Protein AF-A0A1I8HKH4-F1 (afdb_monomer_lite)

Organism: NCBI:txid282301

Foldseek 3Di:
DDDDDPPPPQQQAQFFDSPFHKFWWADDPVRDTDGWDADPVVRDTDPRTDIDRPDDPPLCTDDDVVCCVDPSHDHAAADPVPDPDSNSHGDLPHPDPCSVVVVSHGPVRVVCPDVVQVDPPPHPPPCPVVPPVPDPDPPDADPAAEEEAEAEQAQVCQPPCNLVVSLVVVLCCLPPPDDANYWYWYWYDFPAIDTLGDTDGRHDPVSSVSSSVSSVPGHHYHHHDVVRHVVVSVD

Radius of gyration: 23.19 Å; chains: 1; bounding box: 75×44×56 Å

pLDDT: mean 76.34, std 17.67, range [24.16, 97.88]

Secondary structure (DSSP, 8-state):
-------------S-S-TT---EEEEEPTTS-EEEPPEETTTTEEPTTPEEE----TT------TT-TT-TT--S--B-TTT-SSGGGB--TTS-SHHHHHTTT--HHHHHHHSHHHHSTTS-S----SS--S---------SS-EEEEEEE-SGGGGSTTHHHHHHHHHHHIIIIISPTT-EEEEEEESSSEEEEEEEEE--SHHHHHHHHHHHHT----S---HHHHHHHHT-

Structure (mmCIF, N/CA/C/O backbone):
data_AF-A0A1I8HKH4-F1
#
_entry.id   AF-A0A1I8HKH4-F1
#
loop_
_atom_site.group_PDB
_atom_site.id
_atom_site.type_symbol
_atom_site.label_atom_id
_atom_site.label_alt_id
_atom_site.label_comp_id
_atom_site.label_asym_id
_atom_site.label_entity_id
_atom_site.label_seq_id
_atom_site.pdbx_PDB_ins_code
_atom_site.Cartn_x
_atom_site.Cartn_y
_atom_site.Cartn_z
_atom_site.occupancy
_atom_site.B_iso_or_equiv
_atom_site.auth_seq_id
_atom_site.auth_comp_id
_atom_site.auth_asym_id
_atom_site.auth_atom_id
_atom_site.pdbx_PDB_model_num
ATOM 1 N N . THR A 1 1 ? 51.028 13.812 -10.140 1.00 30.34 1 THR A N 1
ATOM 2 C CA . THR A 1 1 ? 50.298 13.130 -9.051 1.00 30.34 1 THR A CA 1
ATOM 3 C C . THR A 1 1 ? 48.840 13.511 -9.183 1.00 30.34 1 THR A C 1
ATOM 5 O O . THR A 1 1 ? 48.478 14.623 -8.829 1.00 30.34 1 THR A O 1
ATOM 8 N N . VAL A 1 2 ? 48.032 12.680 -9.843 1.00 27.77 2 VAL A N 1
ATOM 9 C CA . VAL A 1 2 ? 46.606 12.970 -10.057 1.00 27.77 2 VAL A CA 1
ATOM 10 C C . VAL A 1 2 ? 45.863 12.460 -8.830 1.00 27.77 2 VAL A C 1
ATOM 12 O O . VAL A 1 2 ? 45.866 11.261 -8.563 1.00 27.77 2 VAL A O 1
ATOM 15 N N . ALA A 1 3 ? 45.310 13.385 -8.049 1.00 24.16 3 ALA A N 1
ATOM 16 C CA . ALA A 1 3 ? 44.498 13.071 -6.886 1.00 24.16 3 ALA A CA 1
ATOM 17 C C . ALA A 1 3 ? 43.243 12.313 -7.338 1.00 24.16 3 ALA A C 1
ATOM 19 O O . ALA A 1 3 ? 42.398 12.845 -8.056 1.00 24.16 3 ALA A O 1
ATOM 20 N N . THR A 1 4 ? 43.136 11.053 -6.933 1.00 28.14 4 THR A N 1
ATOM 21 C CA . THR A 1 4 ? 41.933 10.243 -7.079 1.00 28.14 4 THR A CA 1
ATOM 22 C C . THR A 1 4 ? 40.883 10.765 -6.103 1.00 28.14 4 THR A C 1
ATOM 24 O O . THR A 1 4 ? 40.924 10.487 -4.906 1.00 28.14 4 THR A O 1
ATOM 27 N N . SER A 1 5 ? 39.931 11.558 -6.602 1.00 28.78 5 SER A N 1
ATOM 28 C CA . SER A 1 5 ? 38.741 11.913 -5.831 1.00 28.78 5 SER A CA 1
ATOM 29 C C . SER A 1 5 ? 37.954 10.635 -5.547 1.00 28.78 5 SER A C 1
ATOM 31 O O . SER A 1 5 ? 37.488 9.976 -6.479 1.00 28.78 5 SER A O 1
ATOM 33 N N . ALA A 1 6 ? 37.815 10.273 -4.273 1.00 28.73 6 ALA A N 1
ATOM 34 C CA . ALA A 1 6 ? 36.946 9.190 -3.843 1.00 28.73 6 ALA A CA 1
ATOM 35 C C . ALA A 1 6 ? 35.518 9.485 -4.327 1.00 28.73 6 ALA A C 1
ATOM 37 O O . ALA A 1 6 ? 34.859 10.389 -3.816 1.00 28.73 6 ALA A O 1
ATOM 38 N N . SER A 1 7 ? 35.053 8.762 -5.350 1.00 32.66 7 SER A N 1
ATOM 39 C CA . SER A 1 7 ? 33.689 8.909 -5.845 1.00 32.66 7 SER A CA 1
ATOM 40 C C . SER A 1 7 ? 32.733 8.462 -4.742 1.00 32.66 7 SER A C 1
ATOM 42 O O . SER A 1 7 ? 32.621 7.268 -4.448 1.00 32.66 7 SER A O 1
ATOM 44 N N . THR A 1 8 ? 32.041 9.406 -4.120 1.00 40.44 8 THR A N 1
ATOM 45 C CA . THR A 1 8 ? 30.865 9.136 -3.298 1.00 40.44 8 THR A CA 1
ATOM 46 C C . THR A 1 8 ? 29.892 8.321 -4.150 1.00 40.44 8 THR A C 1
ATOM 48 O O . THR A 1 8 ? 29.364 8.818 -5.142 1.00 40.44 8 THR A O 1
ATOM 51 N N . ARG A 1 9 ? 29.687 7.036 -3.822 1.00 46.56 9 ARG A N 1
ATOM 52 C CA . ARG A 1 9 ? 28.665 6.202 -4.474 1.00 46.56 9 ARG A CA 1
ATOM 53 C C . ARG A 1 9 ? 27.298 6.811 -4.171 1.00 46.56 9 ARG A C 1
ATOM 55 O O . ARG A 1 9 ? 26.735 6.588 -3.106 1.00 46.56 9 ARG A O 1
ATOM 62 N N . GLN A 1 10 ? 26.800 7.619 -5.095 1.00 53.62 10 GLN A N 1
ATOM 63 C CA . GLN A 1 10 ? 25.470 8.203 -5.040 1.00 53.62 10 GLN A CA 1
ATOM 64 C C . GLN A 1 10 ? 24.457 7.093 -5.338 1.00 53.62 10 GLN A C 1
ATOM 66 O O . GLN A 1 10 ? 24.575 6.403 -6.354 1.00 53.62 10 GLN A O 1
ATOM 71 N N . TYR A 1 11 ? 23.497 6.880 -4.437 1.00 57.50 11 TYR A N 1
ATOM 72 C CA . TYR A 1 11 ? 22.383 5.976 -4.701 1.00 57.50 11 TYR A CA 1
ATOM 73 C C . TYR A 1 11 ? 21.614 6.507 -5.910 1.00 57.50 11 TYR A C 1
ATOM 75 O O . TYR A 1 11 ? 21.123 7.635 -5.891 1.00 57.50 11 TYR A O 1
ATOM 83 N N . ARG A 1 12 ? 21.559 5.712 -6.979 1.00 59.12 12 ARG A N 1
ATOM 84 C CA . ARG A 1 12 ? 20.779 6.038 -8.171 1.00 59.12 12 ARG A CA 1
ATOM 85 C C . ARG A 1 12 ? 19.399 5.434 -7.990 1.00 59.12 12 ARG A C 1
ATOM 87 O O . ARG A 1 12 ? 19.265 4.213 -8.029 1.00 59.12 12 ARG A O 1
ATOM 94 N N . ALA A 1 13 ? 18.394 6.276 -7.781 1.00 63.50 13 ALA A N 1
ATOM 95 C CA . ALA A 1 13 ? 17.021 5.808 -7.704 1.00 63.50 13 ALA A CA 1
ATOM 96 C C . ALA A 1 13 ? 16.604 5.090 -8.993 1.00 63.50 13 ALA A C 1
ATOM 98 O O . ALA A 1 13 ? 17.049 5.432 -10.095 1.00 63.50 13 ALA A O 1
ATOM 99 N N . ALA A 1 14 ? 15.703 4.118 -8.842 1.00 67.56 14 ALA A N 1
ATOM 100 C CA . ALA A 1 14 ? 14.984 3.508 -9.950 1.00 67.56 14 ALA A CA 1
ATOM 101 C C . ALA A 1 14 ? 14.053 4.557 -10.582 1.00 67.56 14 ALA A C 1
ATOM 103 O O . ALA A 1 14 ? 12.900 4.717 -10.194 1.00 67.56 14 ALA A O 1
ATOM 104 N N . SER A 1 15 ? 14.619 5.311 -11.514 1.00 71.19 15 SER A N 1
ATOM 105 C CA . SER A 1 15 ? 14.027 6.441 -12.224 1.00 71.19 15 SER A CA 1
ATOM 106 C C . SER A 1 15 ? 14.412 6.350 -13.694 1.00 71.19 15 SER A C 1
ATOM 108 O O . SER A 1 15 ? 15.356 5.632 -14.038 1.00 71.19 15 SER A O 1
ATOM 110 N N . CYS A 1 16 ? 13.709 7.066 -14.568 1.00 74.88 16 CYS A N 1
ATOM 111 C CA . CYS A 1 16 ? 14.054 7.046 -15.986 1.00 74.88 16 CYS A CA 1
ATOM 112 C C . CYS A 1 16 ? 15.386 7.770 -16.226 1.00 74.88 16 CYS A C 1
ATOM 114 O O . CYS A 1 16 ? 16.353 7.175 -16.692 1.00 74.88 16 CYS A O 1
ATOM 116 N N . SER A 1 17 ? 15.495 9.035 -15.814 1.00 68.44 17 SER A N 1
ATOM 117 C CA . SER A 1 17 ? 16.726 9.792 -16.027 1.00 68.44 17 SER A CA 1
ATOM 118 C C . SER A 1 17 ? 17.806 9.439 -14.995 1.00 68.44 17 SER A C 1
ATOM 120 O O . SER A 1 17 ? 17.601 9.659 -13.801 1.00 68.44 17 SER A O 1
ATOM 122 N N . PRO A 1 18 ? 19.015 9.020 -15.416 1.00 63.53 18 PRO A N 1
ATOM 123 C CA . PRO A 1 18 ? 20.147 8.845 -14.504 1.00 63.53 18 PRO A CA 1
ATOM 124 C C . PRO A 1 18 ? 20.654 10.173 -13.915 1.00 63.53 18 PRO A C 1
ATOM 126 O O . PRO A 1 18 ? 21.490 10.148 -13.014 1.00 63.53 18 PRO A O 1
ATOM 129 N N . ALA A 1 19 ? 20.185 11.316 -14.433 1.00 62.25 19 ALA A N 1
ATOM 130 C CA . ALA A 1 19 ? 20.499 12.648 -13.922 1.00 62.25 19 ALA A CA 1
ATOM 131 C C . ALA A 1 19 ? 19.599 13.070 -12.752 1.00 62.25 19 ALA A C 1
ATOM 133 O O . ALA A 1 19 ? 19.851 14.109 -12.141 1.00 62.25 19 ALA A O 1
ATOM 134 N N . LEU A 1 20 ? 18.558 12.292 -12.437 1.00 65.31 20 LEU A N 1
ATOM 135 C CA . LEU A 1 20 ? 17.760 12.553 -11.255 1.00 65.31 20 LEU A CA 1
ATOM 136 C C . LEU A 1 20 ? 18.602 12.319 -10.004 1.00 65.31 20 LEU A C 1
ATOM 138 O O . LEU A 1 20 ? 19.139 11.232 -9.779 1.00 65.31 20 LEU A O 1
ATOM 142 N N . GLN A 1 21 ? 18.676 13.350 -9.174 1.00 62.81 21 GLN A N 1
ATOM 143 C CA . GLN A 1 21 ? 19.282 13.252 -7.862 1.00 62.81 21 GLN A CA 1
ATOM 144 C C . GLN A 1 21 ? 18.194 12.917 -6.849 1.00 62.81 21 GLN A C 1
ATOM 146 O O . GLN A 1 21 ? 17.165 13.577 -6.781 1.00 62.81 21 GLN A O 1
ATOM 151 N N . THR A 1 22 ? 18.432 11.877 -6.064 1.00 64.19 22 THR A N 1
ATOM 152 C CA . THR A 1 22 ? 17.586 11.515 -4.927 1.00 64.19 22 THR A CA 1
ATOM 153 C C . THR A 1 22 ? 18.432 11.504 -3.677 1.00 64.19 22 THR A C 1
ATOM 155 O O . THR A 1 22 ? 19.574 11.030 -3.712 1.00 64.19 22 THR A O 1
ATOM 158 N N . GLU A 1 23 ? 17.867 11.967 -2.571 1.00 65.38 23 GLU A N 1
ATOM 159 C CA . GLU A 1 23 ? 18.533 11.900 -1.284 1.00 65.38 23 GLU A CA 1
ATOM 160 C C . GLU A 1 23 ? 17.857 10.861 -0.396 1.00 65.38 23 GLU A C 1
ATOM 162 O O . GLU A 1 23 ? 16.651 10.851 -0.172 1.00 65.38 23 GLU A O 1
ATOM 167 N N . LEU A 1 24 ? 18.670 9.949 0.122 1.00 67.44 24 LEU A N 1
ATOM 168 C CA . LEU A 1 24 ? 18.242 9.007 1.141 1.00 67.44 24 LEU A CA 1
ATOM 169 C C . LEU A 1 24 ? 18.397 9.676 2.500 1.00 67.44 24 LEU A C 1
ATOM 171 O O . LEU A 1 24 ? 19.522 9.985 2.924 1.00 67.44 24 LEU A O 1
ATOM 175 N N . ARG A 1 25 ? 17.271 9.891 3.177 1.00 71.19 25 ARG A N 1
ATOM 176 C CA . ARG A 1 25 ? 17.229 10.578 4.461 1.00 71.19 25 ARG A CA 1
ATOM 177 C C . ARG A 1 25 ? 16.503 9.750 5.511 1.00 71.19 25 ARG A C 1
ATOM 179 O O . ARG A 1 25 ? 15.553 9.037 5.220 1.00 71.19 25 ARG A O 1
ATOM 186 N N . VAL A 1 26 ? 16.959 9.855 6.752 1.00 67.19 26 VAL A N 1
ATOM 187 C CA . VAL A 1 26 ? 16.215 9.371 7.916 1.00 67.19 26 VAL A CA 1
ATOM 188 C C . VAL A 1 26 ? 15.454 10.566 8.492 1.00 67.19 26 VAL A C 1
ATOM 190 O O . VAL A 1 26 ? 16.115 11.546 8.870 1.00 67.19 26 VAL A O 1
ATOM 193 N N . PRO A 1 27 ? 14.111 10.518 8.557 1.00 61.47 27 PRO A N 1
ATOM 194 C CA . PRO A 1 27 ? 13.318 11.570 9.176 1.00 61.47 27 PRO A CA 1
ATOM 195 C C . PRO A 1 27 ? 13.667 11.654 10.663 1.00 61.47 27 PRO A C 1
ATOM 197 O O . PRO A 1 27 ? 13.627 10.643 11.367 1.00 61.47 27 PRO A O 1
ATOM 200 N N . ALA A 1 28 ? 14.007 12.839 11.166 1.00 61.72 28 ALA A N 1
ATOM 201 C CA . ALA A 1 28 ? 13.985 13.104 12.598 1.00 61.72 28 ALA A CA 1
ATOM 202 C C . ALA A 1 28 ? 12.693 13.864 12.918 1.00 61.72 28 ALA A C 1
ATOM 204 O O . ALA A 1 28 ? 12.320 14.804 12.217 1.00 61.72 28 ALA A O 1
ATOM 205 N N . GLY A 1 29 ? 11.995 13.459 13.983 1.00 52.97 29 GLY A N 1
ATOM 206 C CA . GLY A 1 29 ? 10.675 13.990 14.362 1.00 52.97 29 GLY A CA 1
ATOM 207 C C . GLY A 1 29 ? 10.623 15.487 14.712 1.00 52.97 29 GLY A C 1
ATOM 208 O O . GLY A 1 29 ? 9.590 15.968 15.155 1.00 52.97 29 GLY A O 1
ATOM 209 N N . ASN A 1 30 ? 11.721 16.223 14.530 1.00 59.16 30 ASN A N 1
ATOM 210 C CA . ASN A 1 30 ? 11.854 17.666 14.732 1.00 59.16 30 ASN A CA 1
ATOM 211 C C . ASN A 1 30 ? 12.027 18.450 13.413 1.00 59.16 30 ASN A C 1
ATOM 213 O O . ASN A 1 30 ? 12.434 19.609 13.448 1.00 59.16 30 ASN A O 1
ATOM 217 N N . GLY A 1 31 ? 11.783 17.822 12.256 1.00 56.94 31 GLY A N 1
ATOM 218 C CA . GLY A 1 31 ? 11.979 18.436 10.938 1.00 56.94 31 GLY A CA 1
ATOM 219 C C . GLY A 1 31 ? 13.436 18.454 10.461 1.00 56.94 31 GLY A C 1
ATOM 220 O O . GLY A 1 31 ? 13.708 18.898 9.348 1.00 56.94 31 GLY A O 1
ATOM 221 N N . ALA A 1 32 ? 14.383 17.947 11.258 1.00 60.34 32 ALA A N 1
ATOM 222 C CA . ALA A 1 32 ? 15.731 17.674 10.783 1.00 60.34 32 ALA A CA 1
ATOM 223 C C . ALA A 1 32 ? 15.757 16.333 10.037 1.00 60.34 32 ALA A C 1
ATOM 225 O O . ALA A 1 32 ? 15.061 15.384 10.390 1.00 60.34 32 ALA A O 1
ATOM 226 N N . SER A 1 33 ? 16.590 16.218 9.010 1.00 64.88 33 SER A N 1
ATOM 227 C CA . SER A 1 33 ? 16.767 14.967 8.276 1.00 64.88 33 SER A CA 1
ATOM 228 C C . SER A 1 33 ? 18.256 14.656 8.144 1.00 64.88 33 SER A C 1
ATOM 230 O O . SER A 1 33 ? 19.054 15.510 7.750 1.00 64.88 33 SER A O 1
ATOM 232 N N . ARG A 1 34 ? 18.663 13.439 8.533 1.00 73.31 34 ARG A N 1
ATOM 233 C CA . ARG A 1 34 ? 20.065 12.984 8.428 1.00 73.31 34 ARG A CA 1
ATOM 234 C C . ARG A 1 34 ? 20.247 12.111 7.194 1.00 73.31 34 ARG A C 1
ATOM 236 O O . ARG A 1 34 ? 19.343 11.359 6.843 1.00 73.31 34 ARG A O 1
ATOM 243 N N . ARG A 1 35 ? 21.425 12.152 6.563 1.00 72.31 35 ARG A N 1
ATOM 244 C CA . ARG A 1 35 ? 21.745 11.242 5.451 1.00 72.31 35 ARG A CA 1
ATOM 245 C C . ARG A 1 35 ? 21.764 9.789 5.925 1.00 72.31 35 ARG A C 1
ATOM 247 O O . ARG A 1 35 ? 22.236 9.485 7.023 1.00 72.31 35 ARG A O 1
ATOM 254 N N . CYS A 1 36 ? 21.264 8.903 5.078 1.00 71.00 36 CYS A N 1
ATOM 255 C CA . CYS A 1 36 ? 21.339 7.466 5.291 1.00 71.00 36 CYS A CA 1
ATOM 256 C C . CYS A 1 36 ? 22.782 6.964 5.259 1.00 71.00 36 CYS A C 1
ATOM 258 O O . CYS A 1 36 ? 23.559 7.344 4.381 1.00 71.00 36 CYS A O 1
ATOM 260 N N . ALA A 1 37 ? 23.127 6.079 6.195 1.00 70.81 37 ALA A N 1
ATOM 261 C CA . ALA A 1 37 ? 24.388 5.351 6.132 1.00 70.81 37 ALA A CA 1
ATOM 262 C C . ALA A 1 37 ? 24.203 4.118 5.237 1.00 70.81 37 ALA A C 1
ATOM 264 O O . ALA A 1 37 ? 23.201 3.416 5.359 1.00 70.81 37 ALA A O 1
ATOM 265 N N . PHE A 1 38 ? 25.153 3.862 4.337 1.00 64.12 38 PHE A N 1
ATOM 266 C CA . PHE A 1 38 ? 25.162 2.675 3.481 1.00 64.12 38 PHE A CA 1
ATOM 267 C C . PHE A 1 38 ? 26.288 1.742 3.915 1.00 64.12 38 PHE A C 1
ATOM 269 O O . PHE A 1 38 ? 27.457 2.132 3.897 1.00 64.12 38 PHE A O 1
ATOM 276 N N . ASN A 1 39 ? 25.947 0.509 4.284 1.00 63.44 39 ASN A N 1
ATOM 277 C CA . ASN A 1 39 ? 26.933 -0.523 4.559 1.00 63.44 39 ASN A CA 1
ATOM 278 C C . ASN A 1 39 ? 27.379 -1.154 3.229 1.00 63.44 39 ASN A C 1
ATOM 280 O O . ASN A 1 39 ? 26.601 -1.811 2.532 1.00 63.44 39 ASN A O 1
ATOM 284 N N . ALA A 1 40 ? 28.642 -0.928 2.860 1.00 52.81 40 ALA A N 1
ATOM 285 C CA . ALA A 1 40 ? 29.188 -1.363 1.578 1.00 52.81 40 ALA A CA 1
ATOM 286 C C . ALA A 1 40 ? 29.286 -2.891 1.432 1.00 52.81 40 ALA A C 1
ATOM 288 O O . ALA A 1 40 ? 29.220 -3.378 0.294 1.00 52.81 40 ALA A O 1
ATOM 289 N N . ASP A 1 41 ? 29.397 -3.609 2.551 1.00 59.50 41 ASP A N 1
ATOM 290 C CA . ASP A 1 41 ? 29.580 -5.059 2.608 1.00 59.50 41 ASP A CA 1
ATOM 291 C C . ASP A 1 41 ? 28.234 -5.780 2.538 1.00 59.50 41 ASP A C 1
ATOM 293 O O . ASP A 1 41 ? 28.057 -6.688 1.728 1.00 59.50 41 ASP A O 1
ATOM 297 N N . THR A 1 42 ? 27.245 -5.321 3.310 1.00 59.12 42 THR A N 1
ATOM 298 C CA . THR A 1 42 ? 25.907 -5.940 3.347 1.00 59.12 42 THR A CA 1
ATOM 299 C C . THR A 1 42 ? 24.952 -5.398 2.285 1.00 59.12 42 THR A C 1
ATOM 301 O O . THR A 1 42 ? 23.879 -5.963 2.089 1.00 59.12 42 THR A O 1
ATOM 304 N N . LYS A 1 43 ? 25.319 -4.309 1.592 1.00 56.31 43 LYS A N 1
ATOM 305 C CA . LYS A 1 43 ? 24.450 -3.559 0.662 1.00 56.31 43 LYS A CA 1
ATOM 306 C C . LYS A 1 43 ? 23.158 -3.045 1.309 1.00 56.31 43 LYS A C 1
ATOM 308 O O . LYS A 1 43 ? 22.173 -2.816 0.612 1.00 56.31 43 LYS A O 1
ATOM 313 N N . GLN A 1 44 ? 23.158 -2.849 2.626 1.00 59.28 44 GLN A N 1
ATOM 314 C CA . GLN A 1 44 ? 21.994 -2.382 3.378 1.00 59.28 44 GLN A CA 1
ATOM 315 C C . GLN A 1 44 ? 22.126 -0.904 3.753 1.00 59.28 44 GLN A C 1
ATOM 317 O O . GLN A 1 44 ? 23.219 -0.400 4.028 1.00 59.28 44 GLN A O 1
ATOM 322 N N . LEU A 1 45 ? 20.990 -0.211 3.758 1.00 66.81 45 LEU A N 1
ATOM 323 C CA . LEU A 1 45 ? 20.855 1.142 4.293 1.00 66.81 45 LEU A CA 1
ATOM 324 C C . LEU A 1 45 ? 20.586 1.080 5.799 1.00 66.81 45 LEU A C 1
ATOM 326 O O . LEU A 1 45 ? 20.055 0.087 6.286 1.00 66.81 45 LEU A O 1
ATOM 330 N N . SER A 1 46 ? 20.939 2.140 6.530 1.00 69.19 46 SER A N 1
ATOM 331 C CA . SER A 1 46 ? 20.593 2.264 7.949 1.00 69.19 46 SER A CA 1
ATOM 332 C C . SER A 1 46 ? 19.084 2.168 8.177 1.00 69.19 46 SER A C 1
ATOM 334 O O . SER A 1 46 ? 18.307 2.649 7.350 1.00 69.19 46 SER A O 1
ATOM 336 N N . ASP A 1 47 ? 18.688 1.634 9.330 1.00 68.31 47 ASP A N 1
ATOM 337 C CA . ASP A 1 47 ? 17.283 1.536 9.726 1.00 68.31 47 ASP A CA 1
ATOM 338 C C . ASP A 1 47 ? 16.572 2.901 9.652 1.00 68.31 47 ASP A C 1
ATOM 340 O O . ASP A 1 47 ? 17.159 3.951 9.948 1.00 68.31 47 ASP A O 1
ATOM 344 N N . ASN A 1 48 ? 15.294 2.870 9.256 1.00 67.44 48 ASN A N 1
ATOM 345 C CA . ASN A 1 48 ? 14.409 4.030 9.071 1.00 67.44 48 ASN A CA 1
ATOM 346 C C . ASN A 1 48 ? 14.825 5.009 7.958 1.00 67.44 48 ASN A C 1
ATOM 348 O O . ASN A 1 48 ? 14.486 6.192 7.997 1.00 67.44 48 ASN A O 1
ATOM 352 N N . CYS A 1 49 ? 15.549 4.531 6.948 1.00 71.88 49 CYS A N 1
ATOM 353 C CA . CYS A 1 49 ? 15.784 5.297 5.729 1.00 71.88 49 CYS A CA 1
ATOM 354 C C . CYS A 1 49 ? 14.522 5.419 4.875 1.00 71.88 49 CYS A C 1
ATOM 356 O O . CYS A 1 49 ? 14.008 4.425 4.369 1.00 71.88 49 CYS A O 1
ATOM 358 N N . SER A 1 50 ? 14.084 6.656 4.656 1.00 64.88 50 SER A N 1
ATOM 359 C CA . SER A 1 50 ? 13.102 7.026 3.640 1.00 64.88 50 SER A CA 1
ATOM 360 C C . SER A 1 50 ? 13.802 7.651 2.433 1.00 64.88 50 SER A C 1
ATOM 362 O O . SER A 1 50 ? 14.821 8.335 2.565 1.00 64.88 50 SER A O 1
ATOM 364 N N . ILE A 1 51 ? 13.266 7.422 1.238 1.00 65.75 51 ILE A N 1
ATOM 365 C CA . ILE A 1 51 ? 13.716 8.133 0.041 1.00 65.75 51 ILE A CA 1
ATOM 366 C C . ILE A 1 51 ? 12.964 9.458 -0.005 1.00 65.75 51 ILE A C 1
ATOM 368 O O . ILE A 1 51 ? 11.738 9.462 -0.092 1.00 65.75 51 ILE A O 1
ATOM 372 N N . GLU A 1 52 ? 13.695 10.567 0.035 1.00 64.81 52 GLU A N 1
ATOM 373 C CA . GLU A 1 52 ? 13.139 11.890 -0.213 1.00 64.81 52 GLU A CA 1
ATOM 374 C C . GLU A 1 52 ? 13.524 12.297 -1.639 1.00 64.81 52 GLU A C 1
ATOM 376 O O . GLU A 1 52 ? 14.702 12.337 -2.017 1.00 64.81 52 GLU A O 1
ATOM 381 N N . VAL A 1 53 ? 12.511 12.511 -2.477 1.00 62.31 53 VAL A N 1
ATOM 382 C CA . VAL A 1 53 ? 12.724 12.932 -3.861 1.00 62.31 53 VAL A CA 1
ATOM 383 C C . VAL A 1 53 ? 12.862 14.447 -3.864 1.00 62.31 53 VAL A C 1
ATOM 385 O O . VAL A 1 53 ? 11.876 15.170 -3.776 1.00 62.31 53 VAL A O 1
ATOM 388 N N . THR A 1 54 ? 14.095 14.934 -3.968 1.00 61.97 54 THR A N 1
ATOM 389 C CA . THR A 1 54 ? 14.357 16.358 -4.180 1.00 61.97 54 THR A CA 1
ATOM 390 C C . THR A 1 54 ? 14.268 16.642 -5.676 1.00 61.97 54 THR A C 1
ATOM 392 O O . THR A 1 54 ? 15.249 16.519 -6.411 1.00 61.97 54 THR A O 1
ATOM 395 N N . GLU A 1 55 ? 13.069 16.958 -6.159 1.00 58.50 55 GLU A N 1
ATOM 396 C CA . GLU A 1 55 ? 12.882 17.330 -7.561 1.00 58.50 55 GLU A CA 1
ATOM 397 C C . GLU A 1 55 ? 13.504 18.703 -7.844 1.00 58.50 55 GLU A C 1
ATOM 399 O O . GLU A 1 55 ? 13.346 19.651 -7.076 1.00 58.50 55 GLU A O 1
ATOM 404 N N . LEU A 1 56 ? 14.183 18.837 -8.986 1.00 57.56 56 LEU A N 1
ATOM 405 C CA . LEU A 1 56 ? 14.408 20.163 -9.560 1.00 57.56 56 LEU A CA 1
ATOM 406 C C . LEU A 1 56 ? 13.071 20.664 -10.148 1.00 57.56 56 LEU A C 1
ATOM 408 O O . LEU A 1 56 ? 12.376 19.849 -10.767 1.00 57.56 56 LEU A O 1
ATOM 412 N N . PRO A 1 57 ? 12.733 21.965 -10.031 1.00 52.09 57 PRO A N 1
ATOM 413 C CA . PRO A 1 57 ? 11.465 22.539 -10.509 1.00 52.09 57 PRO A CA 1
ATOM 414 C C . PRO A 1 57 ? 11.124 22.226 -11.978 1.00 52.09 57 PRO A C 1
ATOM 416 O O . PRO A 1 57 ? 9.956 22.124 -12.327 1.00 52.09 57 PRO A O 1
ATOM 419 N N . ASP A 1 58 ? 12.142 21.986 -12.813 1.00 54.12 58 ASP A N 1
ATOM 420 C CA . ASP A 1 58 ? 12.009 21.679 -14.246 1.00 54.12 58 ASP A CA 1
ATOM 421 C C . ASP A 1 58 ? 12.385 20.229 -14.593 1.00 54.12 58 ASP A C 1
ATOM 423 O O . ASP A 1 58 ? 12.759 19.904 -15.732 1.00 54.12 58 ASP A O 1
ATOM 427 N N . SER A 1 59 ? 12.405 19.331 -13.603 1.00 55.91 59 SER A N 1
ATOM 428 C CA . SER A 1 59 ? 12.994 18.010 -13.809 1.00 55.91 59 SER A CA 1
ATOM 429 C C . SER A 1 59 ? 12.239 17.203 -14.867 1.00 55.91 59 SER A C 1
ATOM 431 O O . SER A 1 59 ? 12.915 16.477 -15.597 1.00 55.91 59 SER A O 1
ATOM 433 N N . ASN A 1 60 ? 10.918 17.398 -15.054 1.00 53.34 60 ASN A N 1
ATOM 434 C CA . ASN A 1 60 ? 10.055 16.569 -15.922 1.00 53.34 60 ASN A CA 1
ATOM 435 C C . ASN A 1 60 ? 10.461 15.090 -15.822 1.00 53.34 60 ASN A C 1
ATOM 437 O O . ASN A 1 60 ? 10.623 14.390 -16.830 1.00 53.34 60 ASN A O 1
ATOM 441 N N . ALA A 1 61 ? 10.787 14.673 -14.597 1.00 58.16 61 ALA A N 1
ATOM 442 C CA . ALA A 1 61 ? 11.411 13.404 -14.324 1.00 58.16 61 ALA A CA 1
ATOM 443 C C . ALA A 1 61 ? 10.306 12.360 -14.260 1.00 58.16 61 ALA A C 1
ATOM 445 O O . ALA A 1 61 ? 9.702 12.081 -13.235 1.00 58.16 61 ALA A O 1
ATOM 446 N N . ALA A 1 62 ? 10.033 11.839 -15.442 1.00 62.03 62 ALA A N 1
ATOM 4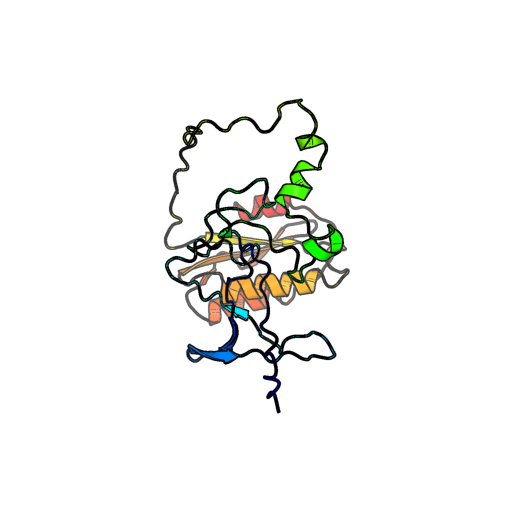47 C CA . ALA A 1 62 ? 9.462 10.542 -15.723 1.00 62.03 62 ALA A CA 1
ATOM 448 C C . ALA A 1 62 ? 9.437 9.536 -14.542 1.00 62.03 62 ALA A C 1
ATOM 450 O O . ALA A 1 62 ? 10.414 9.378 -13.810 1.00 62.03 62 ALA A O 1
ATOM 451 N N . SER A 1 63 ? 8.313 8.820 -14.451 1.00 65.56 63 SER A N 1
ATOM 452 C CA . SER A 1 63 ? 7.911 7.760 -13.515 1.00 65.56 63 SER A CA 1
ATOM 453 C C . SER A 1 63 ? 8.902 7.338 -12.422 1.00 65.56 63 SER A C 1
ATOM 455 O O . SER A 1 63 ? 9.863 6.604 -12.670 1.00 65.56 63 SER A O 1
ATOM 457 N N . PHE A 1 64 ? 8.516 7.608 -11.172 1.00 65.44 64 PHE A N 1
ATOM 458 C CA . PHE A 1 64 ? 8.977 6.883 -9.987 1.00 65.44 64 PHE A CA 1
ATOM 459 C C . PHE A 1 64 ? 7.926 5.855 -9.600 1.00 65.44 64 PHE A C 1
ATOM 461 O O . PHE A 1 64 ? 6.876 6.213 -9.074 1.00 65.44 64 PHE A O 1
ATOM 468 N N . LEU A 1 65 ? 8.206 4.565 -9.798 1.00 61.28 65 LEU A N 1
ATOM 469 C CA . LEU A 1 65 ? 7.257 3.517 -9.399 1.00 61.28 65 LEU A CA 1
ATOM 470 C C . LEU A 1 65 ? 6.922 3.565 -7.894 1.00 61.28 65 LEU A C 1
ATOM 472 O O . LEU A 1 65 ? 5.852 3.121 -7.499 1.00 61.28 65 LEU A O 1
ATOM 476 N N . PHE A 1 66 ? 7.813 4.120 -7.064 1.00 65.31 66 PHE A N 1
ATOM 477 C CA . PHE A 1 66 ? 7.610 4.259 -5.618 1.00 65.31 66 PHE A CA 1
ATOM 478 C C . PHE A 1 66 ? 7.061 5.632 -5.181 1.00 65.31 66 PHE A C 1
ATOM 480 O O . PHE A 1 66 ? 6.673 5.772 -4.026 1.00 65.31 66 PHE A O 1
ATOM 487 N N . ALA A 1 67 ? 7.026 6.635 -6.068 1.00 66.00 67 ALA A N 1
ATOM 488 C CA . ALA A 1 67 ? 6.551 7.988 -5.757 1.00 66.00 67 ALA A CA 1
ATOM 489 C C . ALA A 1 67 ? 5.659 8.560 -6.882 1.00 66.00 67 ALA A C 1
ATOM 491 O O . ALA A 1 67 ? 5.966 9.615 -7.441 1.00 66.00 67 ALA A O 1
ATOM 492 N N . PRO A 1 68 ? 4.542 7.887 -7.230 1.00 65.94 68 PRO A N 1
ATOM 493 C CA . PRO A 1 68 ? 3.651 8.327 -8.309 1.00 65.94 68 PRO A CA 1
ATOM 494 C C . PRO A 1 68 ? 2.912 9.641 -8.000 1.00 65.94 68 PRO A C 1
ATOM 496 O O . PRO A 1 68 ? 2.315 10.228 -8.891 1.00 65.94 68 PRO A O 1
ATOM 499 N N . TYR A 1 69 ? 2.940 10.093 -6.744 1.00 65.94 69 TYR A N 1
ATOM 500 C CA . TYR A 1 69 ? 2.316 11.334 -6.277 1.00 65.94 69 TYR A CA 1
ATOM 501 C C . TYR A 1 69 ? 3.151 12.590 -6.566 1.00 65.94 69 TYR A C 1
ATOM 503 O O . TYR A 1 69 ? 2.693 13.700 -6.304 1.00 65.94 69 TYR A O 1
ATOM 511 N N . SER A 1 70 ? 4.390 12.431 -7.034 1.00 67.75 70 SER A N 1
ATOM 512 C CA . SER A 1 70 ? 5.304 13.550 -7.240 1.00 67.75 70 SER A CA 1
ATOM 513 C C . SER A 1 70 ? 4.922 14.367 -8.477 1.00 67.75 70 SER A C 1
ATOM 515 O O . SER A 1 70 ? 4.658 13.796 -9.534 1.00 67.75 70 SER A O 1
ATOM 517 N N . SER A 1 71 ? 4.921 15.699 -8.373 1.00 62.94 71 SER A N 1
ATOM 518 C CA . SER A 1 71 ? 4.509 16.600 -9.463 1.00 62.94 71 SER A CA 1
ATOM 519 C C . SER A 1 71 ? 5.368 16.482 -10.726 1.00 62.94 71 SER A C 1
ATOM 521 O O . SER A 1 71 ? 4.887 16.777 -11.818 1.00 62.94 71 SER A O 1
ATOM 523 N N . GLY A 1 72 ? 6.623 16.037 -10.604 1.00 64.56 72 GLY A N 1
ATOM 524 C CA . GLY A 1 72 ? 7.514 15.788 -11.735 1.00 64.56 72 GLY A CA 1
ATOM 525 C C . GLY A 1 72 ? 7.188 14.527 -12.545 1.00 64.56 72 GLY A C 1
ATOM 526 O O . GLY A 1 72 ? 7.711 14.378 -13.655 1.00 64.56 72 GLY A O 1
ATOM 527 N N . VAL A 1 73 ? 6.317 13.639 -12.045 1.00 70.88 73 VAL A N 1
ATOM 528 C CA . VAL A 1 73 ? 5.924 12.398 -12.730 1.00 70.88 73 VAL A CA 1
ATOM 529 C C . VAL A 1 73 ? 4.839 12.687 -13.767 1.00 70.88 73 VAL A C 1
ATOM 531 O O . VAL A 1 73 ? 3.652 12.727 -13.464 1.00 70.88 73 VAL A O 1
ATOM 534 N N . ALA A 1 74 ? 5.257 12.849 -15.024 1.00 70.25 74 ALA A N 1
ATOM 535 C CA . ALA A 1 74 ? 4.351 13.150 -16.139 1.00 70.25 74 ALA A CA 1
ATOM 536 C C . ALA A 1 74 ? 4.178 12.001 -17.154 1.00 70.25 74 ALA A C 1
ATOM 538 O O . ALA A 1 74 ? 3.248 12.020 -17.955 1.00 70.25 74 ALA A O 1
ATOM 539 N N . ALA A 1 75 ? 5.078 11.011 -17.166 1.00 74.50 75 ALA A N 1
ATOM 540 C CA . ALA A 1 75 ? 5.059 9.910 -18.135 1.00 74.50 75 ALA A CA 1
ATOM 541 C C . ALA A 1 75 ? 5.834 8.679 -17.639 1.00 74.50 75 ALA A C 1
ATOM 543 O O . ALA A 1 75 ? 6.685 8.786 -16.753 1.00 74.50 75 ALA A O 1
ATOM 544 N N . PHE A 1 76 ? 5.576 7.517 -18.246 1.00 78.62 76 PHE A N 1
ATOM 545 C CA . PHE A 1 76 ? 6.353 6.292 -18.026 1.00 78.62 76 PHE A CA 1
ATOM 546 C C . PHE A 1 76 ? 7.723 6.339 -18.716 1.00 78.62 76 PHE A C 1
ATOM 548 O O . PHE A 1 76 ? 7.877 6.971 -19.762 1.00 78.62 76 PHE A O 1
ATOM 555 N N . CYS A 1 77 ? 8.710 5.637 -18.142 1.00 81.81 77 CYS A N 1
ATOM 556 C CA . CYS A 1 77 ? 9.990 5.419 -18.813 1.00 81.81 77 CYS A CA 1
ATOM 557 C C . CYS A 1 77 ? 9.823 4.487 -20.008 1.00 81.81 77 CYS A C 1
ATOM 559 O O . CYS A 1 77 ? 9.071 3.510 -19.923 1.00 81.81 77 CYS A O 1
ATOM 561 N N . ASP A 1 78 ? 10.632 4.681 -21.046 1.00 87.50 78 ASP A N 1
ATOM 562 C CA . ASP A 1 78 ? 10.710 3.704 -22.123 1.00 87.50 78 ASP A CA 1
ATOM 563 C C . ASP A 1 78 ? 12.090 3.585 -22.786 1.00 87.50 78 ASP A C 1
ATOM 565 O O . ASP A 1 78 ? 13.039 4.289 -22.441 1.00 87.50 78 ASP A O 1
ATOM 569 N N . SER A 1 79 ? 12.224 2.659 -23.735 1.00 88.38 79 SER A N 1
ATOM 570 C CA . SER A 1 79 ? 13.408 2.529 -24.573 1.00 88.38 79 SER A CA 1
ATOM 571 C C . SER A 1 79 ? 13.675 3.822 -25.339 1.00 88.38 79 SER A C 1
ATOM 573 O O . SER A 1 79 ? 12.759 4.532 -25.750 1.00 88.38 79 SER A O 1
ATOM 575 N N . VAL A 1 80 ? 14.950 4.088 -25.622 1.00 87.88 80 VAL A N 1
ATOM 576 C CA . VAL A 1 80 ? 15.380 5.260 -26.406 1.00 87.88 80 VAL A CA 1
ATOM 577 C C . VAL A 1 80 ? 14.686 5.376 -27.772 1.00 87.88 80 VAL A C 1
ATOM 579 O O . VAL A 1 80 ? 14.538 6.467 -28.300 1.00 87.88 80 VAL A O 1
ATOM 582 N N . SER A 1 81 ? 14.220 4.260 -28.338 1.00 87.62 81 SER A N 1
ATOM 583 C CA . SER A 1 81 ? 13.487 4.222 -29.607 1.00 87.62 81 SER A CA 1
ATOM 584 C C . SER A 1 81 ? 12.000 4.582 -29.497 1.00 87.62 81 SER A C 1
ATOM 586 O O . SER A 1 81 ? 11.343 4.736 -30.524 1.00 87.62 81 SER A O 1
ATOM 588 N N . ARG A 1 82 ? 11.446 4.671 -28.283 1.00 87.19 82 ARG A N 1
ATOM 589 C CA . ARG A 1 82 ? 10.012 4.884 -28.025 1.00 87.19 82 ARG A CA 1
ATOM 590 C C . ARG A 1 82 ? 9.694 6.243 -27.410 1.00 87.19 82 ARG A C 1
ATOM 592 O O . ARG A 1 82 ? 8.530 6.629 -27.396 1.00 87.19 82 ARG A O 1
ATOM 599 N N . VAL A 1 83 ? 10.701 6.976 -26.939 1.00 83.50 83 VAL A N 1
ATOM 600 C CA . VAL A 1 83 ? 10.536 8.308 -26.346 1.00 83.50 83 VAL A CA 1
ATOM 601 C C . VAL A 1 83 ? 11.406 9.335 -27.060 1.00 83.50 83 VAL A C 1
ATOM 603 O O . VAL A 1 83 ? 12.568 9.085 -27.358 1.00 83.50 83 VAL A O 1
ATOM 606 N N . SER A 1 84 ? 10.843 10.515 -27.316 1.00 82.62 84 SER A N 1
ATOM 607 C CA . SER A 1 84 ? 11.559 11.644 -27.924 1.00 82.62 84 SER A CA 1
ATOM 608 C C . SER A 1 84 ? 12.320 12.485 -26.897 1.00 82.62 84 SER A C 1
ATOM 610 O O . SER A 1 84 ? 13.331 13.100 -27.225 1.00 82.62 84 SER A O 1
ATOM 612 N N . ASN A 1 85 ? 11.852 12.510 -25.647 1.00 80.94 85 ASN A N 1
ATOM 613 C CA . ASN A 1 85 ? 12.487 13.242 -24.561 1.00 80.94 85 ASN A CA 1
ATOM 614 C C . ASN A 1 85 ? 13.521 12.346 -23.847 1.00 80.94 85 ASN A C 1
ATOM 616 O O . ASN A 1 85 ? 13.126 11.358 -23.220 1.00 80.94 85 ASN A O 1
ATOM 620 N N . PRO A 1 86 ? 14.822 12.705 -23.849 1.00 80.69 86 PRO A N 1
ATOM 621 C CA . PRO A 1 86 ? 15.876 11.936 -23.183 1.00 80.69 86 PRO A CA 1
ATOM 622 C C . PRO A 1 86 ? 15.632 11.689 -21.689 1.00 80.69 86 PRO A C 1
ATOM 624 O O . PRO A 1 86 ? 16.112 10.702 -21.139 1.00 80.69 86 PRO A O 1
ATOM 627 N N . LYS A 1 87 ? 14.862 12.560 -21.023 1.00 76.88 87 LYS A N 1
ATOM 628 C CA . LYS A 1 87 ? 14.502 12.413 -19.604 1.00 76.88 87 LYS A CA 1
ATOM 629 C C . LYS A 1 87 ? 13.550 11.239 -19.339 1.00 76.88 87 LYS A C 1
ATOM 631 O O . LYS A 1 87 ? 13.475 10.786 -18.201 1.00 76.88 87 LYS A O 1
ATOM 636 N N . LEU A 1 88 ? 12.846 10.751 -20.365 1.00 79.50 88 LEU A N 1
ATOM 637 C CA . LEU A 1 88 ? 11.939 9.600 -20.289 1.00 79.50 88 LEU A CA 1
ATOM 638 C C . LEU A 1 88 ? 12.634 8.275 -20.655 1.00 79.50 88 LEU A C 1
ATOM 640 O O . LEU A 1 88 ? 12.000 7.222 -20.627 1.00 79.50 88 LEU A O 1
ATOM 644 N N . VAL A 1 89 ? 13.917 8.298 -21.027 1.00 85.25 89 VAL A N 1
ATOM 645 C CA . VAL A 1 89 ? 14.648 7.073 -21.380 1.00 85.25 89 VAL A CA 1
ATOM 646 C C . VAL A 1 89 ? 14.843 6.231 -20.126 1.00 85.25 89 VAL A C 1
ATOM 648 O O . VAL A 1 89 ? 15.230 6.756 -19.094 1.00 85.25 89 VAL A O 1
ATOM 651 N N . HIS A 1 90 ? 14.580 4.930 -20.196 1.00 86.69 90 HIS A N 1
ATOM 652 C CA . HIS A 1 90 ? 14.729 4.009 -19.069 1.00 86.69 90 HIS A CA 1
ATOM 653 C C . HIS A 1 90 ? 16.192 3.839 -18.634 1.00 86.69 90 HIS A C 1
ATOM 655 O O . HIS A 1 90 ? 17.068 3.516 -19.444 1.00 86.69 90 HIS A O 1
ATOM 661 N N . ASN A 1 91 ? 16.458 3.975 -17.332 1.00 84.19 91 ASN A N 1
ATOM 662 C CA . ASN A 1 91 ? 17.775 3.724 -16.754 1.00 84.19 91 ASN A CA 1
ATOM 663 C C . ASN A 1 91 ? 18.020 2.219 -16.569 1.00 84.19 91 ASN A C 1
ATOM 665 O O . ASN A 1 91 ? 17.797 1.644 -15.497 1.00 84.19 91 ASN A O 1
ATOM 669 N N . ARG A 1 92 ? 18.567 1.588 -17.608 1.00 86.75 92 ARG A N 1
ATOM 670 C CA . ARG A 1 92 ? 18.951 0.165 -17.594 1.00 86.75 92 ARG A CA 1
ATOM 671 C C . ARG A 1 92 ? 20.010 -0.182 -16.537 1.00 86.75 92 ARG A C 1
ATOM 673 O O . ARG A 1 92 ? 20.128 -1.337 -16.147 1.00 86.75 92 ARG A O 1
ATOM 680 N N . GLY A 1 93 ? 20.782 0.809 -16.080 1.00 80.62 93 GLY A N 1
ATOM 681 C CA . GLY A 1 93 ? 21.855 0.648 -15.094 1.00 80.62 93 GLY A CA 1
ATOM 682 C C . GLY A 1 93 ? 21.426 0.855 -13.639 1.00 80.62 93 GLY A C 1
ATOM 683 O O . GLY A 1 93 ? 22.272 0.780 -12.750 1.00 80.62 93 GLY A O 1
ATOM 684 N N . ALA A 1 94 ? 20.148 1.150 -13.375 1.00 78.62 94 ALA A N 1
ATOM 685 C CA . ALA A 1 94 ? 19.637 1.232 -12.009 1.00 78.62 94 ALA A CA 1
ATOM 686 C C . ALA A 1 94 ? 19.571 -0.164 -11.366 1.00 78.62 94 ALA A C 1
ATOM 688 O O . ALA A 1 94 ? 19.096 -1.114 -11.990 1.00 78.62 94 ALA A O 1
ATOM 689 N N . ASP A 1 95 ? 19.993 -0.285 -10.106 1.00 76.12 95 ASP A N 1
ATOM 690 C CA . ASP A 1 95 ? 19.858 -1.531 -9.345 1.00 76.12 95 ASP A CA 1
ATOM 691 C C . ASP A 1 95 ? 18.429 -1.665 -8.802 1.00 76.12 95 ASP A C 1
ATOM 693 O O . ASP A 1 95 ? 18.094 -1.174 -7.725 1.00 76.12 95 ASP A O 1
ATOM 697 N N . ASN A 1 96 ? 17.564 -2.311 -9.580 1.00 74.50 96 ASN A N 1
ATOM 698 C CA . ASN A 1 96 ? 16.204 -2.655 -9.180 1.00 74.50 96 ASN A CA 1
ATOM 699 C C . ASN A 1 96 ? 15.833 -4.066 -9.665 1.00 74.50 96 ASN A C 1
ATOM 701 O O . ASN A 1 96 ? 16.505 -4.646 -10.523 1.00 74.50 96 ASN A O 1
ATOM 705 N N . LEU A 1 97 ? 14.766 -4.627 -9.087 1.00 81.62 97 LEU A N 1
ATOM 706 C CA . LEU A 1 97 ? 14.318 -5.989 -9.394 1.00 81.62 97 LEU A CA 1
ATOM 707 C C . LEU A 1 97 ? 13.930 -6.153 -10.866 1.00 81.62 97 LEU A C 1
ATOM 709 O O . LEU A 1 97 ? 14.295 -7.157 -11.469 1.00 81.62 97 LEU A O 1
ATOM 713 N N . LEU A 1 98 ? 13.257 -5.159 -11.452 1.00 83.88 98 LEU A N 1
ATOM 714 C CA . LEU A 1 98 ? 12.877 -5.187 -12.863 1.00 83.88 98 LEU A CA 1
ATOM 715 C C . LEU A 1 98 ? 14.118 -5.350 -13.751 1.00 83.88 98 LEU A C 1
ATOM 717 O O . LEU A 1 98 ? 14.198 -6.300 -14.515 1.00 83.88 98 LEU A O 1
ATOM 721 N N . ASN A 1 99 ? 15.139 -4.508 -13.594 1.00 87.06 99 ASN A N 1
ATOM 722 C CA . ASN A 1 99 ? 16.365 -4.594 -14.384 1.00 87.06 99 ASN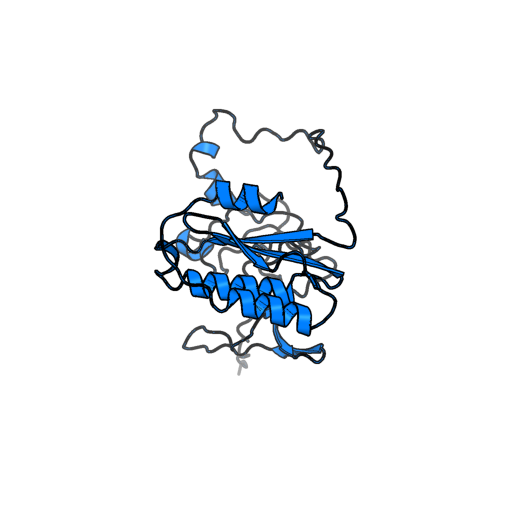 A CA 1
ATOM 723 C C . ASN A 1 99 ? 17.093 -5.931 -14.184 1.00 87.06 99 ASN A C 1
ATOM 725 O O . ASN A 1 99 ? 17.564 -6.514 -15.160 1.00 87.06 99 ASN A O 1
ATOM 729 N N . ARG A 1 100 ? 17.153 -6.444 -12.946 1.00 87.50 100 ARG A N 1
ATOM 730 C CA . ARG A 1 100 ? 17.798 -7.732 -12.643 1.00 87.50 100 ARG A CA 1
ATOM 731 C C . ARG A 1 100 ? 17.090 -8.923 -13.283 1.00 87.50 100 ARG A C 1
ATOM 733 O O . ARG A 1 100 ? 17.762 -9.815 -13.789 1.00 87.50 100 ARG A O 1
ATOM 740 N N . HIS A 1 101 ? 15.761 -8.942 -13.264 1.00 91.06 101 HIS A N 1
ATOM 741 C CA . HIS A 1 101 ? 14.979 -10.072 -13.768 1.00 91.06 101 HIS A CA 1
ATOM 742 C C . HIS A 1 101 ? 14.614 -9.953 -15.250 1.00 91.06 101 HIS A C 1
ATOM 744 O O . HIS A 1 101 ? 14.354 -10.963 -15.896 1.00 91.06 101 HIS A O 1
ATOM 750 N N . CYS A 1 102 ? 14.634 -8.742 -15.800 1.00 90.62 102 CYS A N 1
ATOM 751 C CA . CYS A 1 102 ? 14.186 -8.443 -17.157 1.00 90.62 102 CYS A CA 1
ATOM 752 C C . CYS A 1 102 ? 15.311 -7.902 -18.052 1.00 90.62 102 CYS A C 1
ATOM 754 O O . CYS A 1 102 ? 15.038 -7.222 -19.036 1.00 90.62 102 CYS A O 1
ATOM 756 N N . GLY A 1 103 ? 16.580 -8.157 -17.716 1.00 91.25 103 GLY A N 1
ATOM 757 C CA . GLY A 1 103 ? 17.725 -7.802 -18.567 1.00 91.25 103 GLY A CA 1
ATOM 758 C C . GLY A 1 103 ? 17.889 -6.297 -18.814 1.00 91.25 103 GLY A C 1
ATOM 759 O O . GLY A 1 103 ? 18.370 -5.888 -19.868 1.00 91.25 103 GLY A O 1
ATOM 760 N N . GLY A 1 104 ? 17.458 -5.465 -17.865 1.00 88.44 104 GLY A N 1
ATOM 761 C CA . GLY A 1 104 ? 17.498 -4.007 -17.990 1.00 88.44 104 GLY A CA 1
ATOM 762 C C . GLY A 1 104 ? 16.399 -3.403 -18.869 1.00 88.44 104 GLY A C 1
ATOM 763 O O . GLY A 1 104 ? 16.501 -2.230 -19.218 1.00 88.44 104 GLY A O 1
ATOM 764 N N . LEU A 1 105 ? 15.377 -4.168 -19.259 1.00 89.81 105 LEU A N 1
ATOM 765 C CA . LEU A 1 105 ? 14.247 -3.656 -20.036 1.00 89.81 105 LEU A CA 1
ATOM 766 C C . LEU A 1 105 ? 13.301 -2.808 -19.174 1.00 89.81 105 LEU A C 1
ATOM 768 O O . LEU A 1 105 ? 13.122 -3.061 -17.980 1.00 89.81 105 LEU A O 1
ATOM 772 N N . SER A 1 106 ? 12.688 -1.798 -19.793 1.00 87.12 106 SER A N 1
ATOM 773 C CA . SER A 1 106 ? 11.643 -0.991 -19.164 1.00 87.12 106 SER A CA 1
ATOM 774 C C . SER A 1 106 ? 10.376 -1.824 -18.936 1.00 87.12 106 SER A C 1
ATOM 776 O O . SER A 1 106 ? 10.127 -2.819 -19.620 1.00 87.12 106 SER A O 1
ATOM 778 N N . ALA A 1 107 ? 9.519 -1.394 -18.005 1.00 85.75 107 ALA A N 1
ATOM 779 C CA . ALA A 1 107 ? 8.229 -2.051 -17.792 1.00 85.75 107 ALA A CA 1
ATOM 780 C C . ALA A 1 107 ? 7.376 -2.025 -19.075 1.00 85.75 107 ALA A C 1
ATOM 782 O O . ALA A 1 107 ? 6.728 -3.013 -19.406 1.00 85.75 107 ALA A O 1
ATOM 783 N N . ALA A 1 108 ? 7.438 -0.929 -19.836 1.00 85.06 108 ALA A N 1
ATOM 784 C CA . ALA A 1 108 ? 6.733 -0.789 -21.103 1.00 85.06 108 ALA A CA 1
ATOM 785 C C . ALA A 1 108 ? 7.276 -1.741 -22.189 1.00 85.06 108 ALA A C 1
ATOM 787 O O . ALA A 1 108 ? 6.495 -2.297 -22.962 1.00 85.06 108 ALA A O 1
ATOM 788 N N . GLU A 1 109 ? 8.596 -1.975 -22.241 1.00 89.69 109 GLU A N 1
ATOM 789 C CA . GLU A 1 109 ? 9.208 -2.986 -23.115 1.00 89.69 109 GLU A CA 1
ATOM 790 C C . GLU A 1 109 ? 8.686 -4.387 -22.772 1.00 89.69 109 GLU A C 1
ATOM 792 O O . GLU A 1 109 ? 8.264 -5.105 -23.675 1.00 89.69 109 GLU A O 1
ATOM 797 N N . ILE A 1 110 ? 8.634 -4.736 -21.483 1.00 89.25 110 ILE A N 1
ATOM 798 C CA . ILE A 1 110 ? 8.159 -6.047 -21.017 1.00 89.25 110 ILE A CA 1
ATOM 799 C C . ILE A 1 110 ? 6.673 -6.257 -21.293 1.00 89.25 110 ILE A C 1
ATOM 801 O O . ILE A 1 110 ? 6.293 -7.305 -21.809 1.00 89.25 110 ILE A O 1
ATOM 805 N N . VAL A 1 111 ? 5.831 -5.261 -21.017 1.00 86.88 111 VAL A N 1
ATOM 806 C CA . VAL A 1 111 ? 4.390 -5.346 -21.298 1.00 86.88 111 VAL A CA 1
ATOM 807 C C . VAL A 1 111 ? 4.146 -5.577 -22.792 1.00 86.88 111 VAL A C 1
ATOM 809 O O . VAL A 1 111 ? 3.391 -6.473 -23.154 1.00 86.88 111 VAL A O 1
ATOM 812 N N . ARG A 1 112 ? 4.857 -4.864 -23.676 1.00 85.69 112 ARG A N 1
ATOM 813 C CA . ARG A 1 112 ? 4.735 -5.053 -25.135 1.00 85.69 112 ARG A CA 1
ATOM 814 C C . ARG A 1 112 ? 5.248 -6.396 -25.649 1.00 85.69 112 ARG A C 1
ATOM 816 O O . ARG A 1 112 ? 4.927 -6.771 -26.772 1.00 85.69 112 ARG A O 1
ATOM 823 N N . MET A 1 113 ? 6.060 -7.107 -24.871 1.00 86.81 113 MET A N 1
ATOM 824 C CA . MET A 1 113 ? 6.490 -8.462 -25.214 1.00 86.81 113 MET A CA 1
ATOM 825 C C . MET A 1 113 ? 5.415 -9.515 -24.927 1.00 86.81 113 MET A C 1
ATOM 827 O O . MET A 1 113 ? 5.541 -10.632 -25.420 1.00 86.81 113 MET A O 1
ATOM 831 N N . HIS A 1 114 ? 4.381 -9.195 -24.146 1.00 86.00 114 HIS A N 1
ATOM 832 C CA . HIS A 1 114 ? 3.303 -10.136 -23.867 1.00 86.00 114 HIS A CA 1
ATOM 833 C C . HIS A 1 114 ? 2.416 -10.340 -25.102 1.00 86.00 114 HIS A C 1
ATOM 835 O O . HIS A 1 114 ? 2.181 -9.407 -25.871 1.00 86.00 114 HIS A O 1
ATOM 841 N N . GLU A 1 115 ? 1.901 -11.556 -25.290 1.00 82.44 115 GLU A N 1
ATOM 842 C CA . GLU A 1 115 ? 1.106 -11.918 -26.469 1.00 82.44 115 GLU A CA 1
ATOM 843 C C . GLU A 1 115 ? -0.147 -11.052 -26.647 1.00 82.44 115 GLU A C 1
ATOM 845 O O . GLU A 1 115 ? -0.500 -10.731 -27.779 1.00 82.44 115 GLU A O 1
ATOM 850 N N . ASP A 1 116 ? -0.746 -10.584 -25.550 1.00 75.00 116 ASP A N 1
ATOM 851 C CA . ASP A 1 116 ? -1.877 -9.641 -25.559 1.00 75.00 116 ASP A CA 1
ATOM 852 C C . ASP A 1 116 ? -1.552 -8.309 -26.255 1.00 75.00 116 ASP A C 1
ATOM 854 O O . ASP A 1 116 ? -2.455 -7.619 -26.715 1.00 75.00 116 ASP A O 1
ATOM 858 N N . PHE A 1 117 ? -0.269 -7.946 -26.346 1.00 75.19 117 PHE A N 1
ATOM 859 C CA . PHE A 1 117 ? 0.211 -6.736 -27.022 1.00 75.19 117 PHE A CA 1
ATOM 860 C C . PHE A 1 117 ? 0.900 -7.031 -28.361 1.00 75.19 117 PHE A C 1
ATOM 862 O O . PHE A 1 117 ? 1.202 -6.100 -29.107 1.00 75.19 117 PHE A O 1
ATOM 869 N N . GLN A 1 118 ? 1.165 -8.306 -28.665 1.00 73.44 118 GLN A N 1
ATOM 870 C CA . GLN A 1 118 ? 1.717 -8.756 -29.947 1.00 73.44 118 GLN A CA 1
ATOM 871 C C . GLN A 1 118 ? 0.631 -9.195 -30.927 1.00 73.44 118 GLN A C 1
ATOM 873 O O . GLN A 1 118 ? 0.831 -9.113 -32.139 1.00 73.44 118 GLN A O 1
ATOM 878 N N . ARG A 1 119 ? -0.496 -9.706 -30.421 1.00 62.78 119 ARG A N 1
ATOM 879 C CA . ARG A 1 119 ? -1.610 -10.140 -31.256 1.00 62.78 119 ARG A CA 1
ATOM 880 C C . ARG A 1 119 ? -2.476 -8.945 -31.613 1.00 62.78 119 ARG A C 1
ATOM 882 O O . ARG A 1 119 ? -3.011 -8.253 -30.756 1.00 62.78 119 ARG A O 1
ATOM 889 N N . ASP A 1 120 ? -2.673 -8.786 -32.910 1.00 56.19 120 ASP A N 1
ATOM 890 C CA . ASP A 1 120 ? -3.513 -7.775 -33.546 1.00 56.19 120 ASP A CA 1
ATOM 891 C C . ASP A 1 120 ? -5.021 -8.052 -33.359 1.00 56.19 120 ASP A C 1
ATOM 893 O O . ASP A 1 120 ? -5.825 -7.789 -34.247 1.00 56.19 120 ASP A O 1
ATOM 897 N N . VAL A 1 121 ? -5.437 -8.641 -32.226 1.00 53.84 121 VAL A N 1
ATOM 898 C CA . VAL A 1 121 ? -6.876 -8.823 -31.951 1.00 53.84 121 VAL A CA 1
ATOM 899 C C . VAL A 1 121 ? -7.530 -7.462 -31.710 1.00 53.84 121 VAL A C 1
ATOM 901 O O . VAL A 1 121 ? -8.703 -7.299 -32.004 1.00 53.84 121 VAL A O 1
ATOM 904 N N . ASP A 1 122 ? -6.733 -6.497 -31.250 1.00 52.91 122 ASP A N 1
ATOM 905 C CA . ASP A 1 122 ? -6.921 -5.052 -31.311 1.00 52.91 122 ASP A CA 1
ATOM 906 C C . ASP A 1 122 ? -5.590 -4.452 -30.806 1.00 52.91 122 ASP A C 1
ATOM 908 O O . ASP A 1 122 ? -5.461 -4.221 -29.602 1.00 52.91 122 ASP A O 1
ATOM 912 N N . GLY A 1 123 ? -4.561 -4.274 -31.658 1.00 51.62 123 GLY A N 1
ATOM 913 C CA . GLY A 1 123 ? -3.282 -3.643 -31.254 1.00 51.62 123 GLY A CA 1
ATOM 914 C C . GLY A 1 123 ? -3.507 -2.327 -30.484 1.00 51.62 123 GLY A C 1
ATOM 915 O O . GLY A 1 123 ? -4.637 -1.843 -30.508 1.00 51.62 123 GLY A O 1
ATOM 916 N N . PRO A 1 124 ? -2.510 -1.715 -29.793 1.00 49.31 124 PRO A N 1
ATOM 917 C CA . PRO A 1 124 ? -2.742 -0.519 -28.977 1.00 49.31 124 PRO A CA 1
ATOM 918 C C . PRO A 1 124 ? -3.523 0.497 -29.803 1.00 49.31 124 PRO A C 1
ATOM 920 O O . PRO A 1 124 ? -2.968 1.113 -30.717 1.00 49.31 124 PRO A O 1
ATOM 923 N N . ARG A 1 125 ? -4.837 0.594 -29.532 1.00 52.16 125 ARG A N 1
ATOM 924 C CA . ARG A 1 125 ? -5.713 1.491 -30.271 1.00 52.16 125 ARG A CA 1
ATOM 925 C C . ARG A 1 125 ? -5.046 2.836 -30.119 1.00 52.16 125 ARG A C 1
ATOM 927 O O . ARG A 1 125 ? -4.657 3.189 -29.003 1.00 52.16 125 ARG A O 1
ATOM 934 N N . SER A 1 126 ? -4.854 3.551 -31.224 1.00 50.72 126 SER A N 1
ATOM 935 C CA . SER A 1 126 ? -4.582 4.977 -31.143 1.00 50.72 126 SER A CA 1
ATOM 936 C C . SER A 1 126 ? -5.681 5.512 -30.238 1.00 50.72 126 SER A C 1
ATOM 938 O O . SER A 1 126 ? -6.847 5.526 -30.637 1.00 50.72 126 SER A O 1
ATOM 940 N N . GLY A 1 127 ? -5.348 5.771 -28.969 1.00 47.56 127 GLY A N 1
ATOM 941 C CA . GLY A 1 127 ? -6.309 6.321 -28.034 1.00 47.56 127 GLY A CA 1
ATOM 942 C C . GLY A 1 127 ? -6.867 7.561 -28.717 1.00 47.56 127 GLY A C 1
ATOM 943 O O . GLY A 1 127 ? -6.096 8.231 -29.419 1.00 47.56 127 GLY A O 1
ATOM 944 N N . PRO A 1 128 ? -8.178 7.829 -28.625 1.00 46.16 128 PRO A N 1
ATOM 945 C CA . PRO A 1 128 ? -8.711 9.056 -29.192 1.00 46.16 128 PRO A CA 1
ATOM 946 C C . PRO A 1 128 ? -7.805 10.197 -28.730 1.00 46.16 128 PRO A C 1
ATOM 948 O O . PRO A 1 128 ? -7.469 10.264 -27.547 1.00 46.16 128 PRO A O 1
ATOM 951 N N . ALA A 1 129 ? -7.306 10.980 -29.690 1.00 50.84 129 ALA A N 1
ATOM 952 C CA . ALA A 1 129 ? -6.389 12.078 -29.431 1.00 50.84 129 ALA A CA 1
ATOM 953 C C . ALA A 1 129 ? -6.977 12.935 -28.304 1.00 50.84 129 ALA A C 1
ATOM 955 O O . ALA A 1 129 ? -8.028 13.531 -28.501 1.00 50.84 129 ALA A O 1
ATOM 956 N 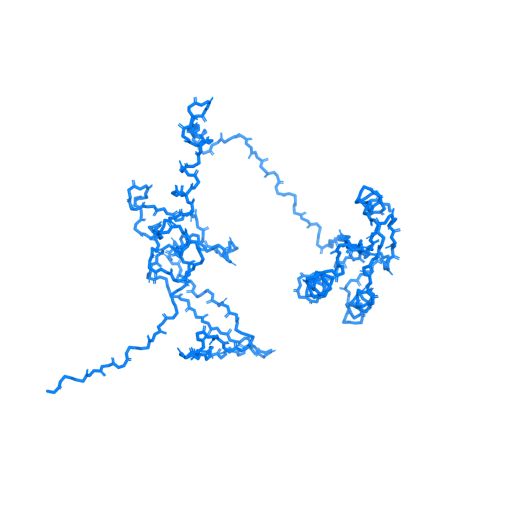N . ASP A 1 130 ? -6.357 12.898 -27.123 1.00 50.72 130 ASP A N 1
ATOM 957 C CA . ASP A 1 130 ? -6.693 13.675 -25.920 1.00 50.72 130 ASP A CA 1
ATOM 958 C C . ASP A 1 130 ? -8.155 13.713 -25.426 1.00 50.72 130 ASP A C 1
ATOM 960 O O . ASP A 1 130 ? -8.443 14.388 -24.441 1.00 50.72 130 ASP A O 1
ATOM 964 N N . ASP A 1 131 ? -9.086 12.966 -26.017 1.00 53.41 131 ASP A N 1
ATOM 965 C CA . ASP A 1 131 ? -10.495 13.026 -25.633 1.00 53.41 131 ASP A CA 1
ATOM 966 C C . ASP A 1 131 ? -11.130 11.639 -25.685 1.00 53.41 131 ASP A C 1
ATOM 968 O O . ASP A 1 131 ? -11.858 11.270 -26.605 1.00 53.41 131 ASP A O 1
ATOM 972 N N . SER A 1 132 ? -10.875 10.834 -24.656 1.00 50.75 132 SER A N 1
ATOM 973 C CA . SER A 1 132 ? -11.651 9.611 -24.433 1.00 50.75 132 SER A CA 1
ATOM 974 C C . SER A 1 132 ? -13.131 9.897 -24.148 1.00 50.75 132 SER A C 1
ATOM 976 O O . SER A 1 132 ? -13.896 8.954 -23.955 1.00 50.75 132 SER A O 1
ATOM 978 N N . GLY A 1 133 ? -13.554 11.169 -24.056 1.00 50.50 133 GLY A N 1
ATOM 979 C CA . GLY A 1 133 ? -14.875 11.568 -23.576 1.00 50.50 133 GLY A CA 1
ATOM 980 C C . GLY A 1 133 ? -15.127 11.164 -22.120 1.00 50.50 133 GLY A C 1
ATOM 981 O O . GLY A 1 133 ? -16.175 11.490 -21.556 1.00 50.50 133 GLY A O 1
ATOM 982 N N . VAL A 1 134 ? -14.175 10.470 -21.482 1.00 51.84 134 VAL A N 1
ATOM 983 C CA . VAL A 1 134 ? -14.263 10.016 -20.102 1.00 51.84 134 VAL A CA 1
ATOM 984 C C . VAL A 1 134 ? -13.930 11.199 -19.215 1.00 51.84 134 VAL A C 1
ATOM 986 O O . VAL A 1 134 ? -12.790 11.450 -18.830 1.00 51.84 134 VAL A O 1
ATOM 989 N N . ARG A 1 135 ? -14.972 11.953 -18.886 1.00 55.06 135 ARG A N 1
ATOM 990 C CA . ARG A 1 135 ? -14.901 12.973 -17.851 1.00 55.06 135 ARG A CA 1
ATOM 991 C C . ARG A 1 135 ? -14.970 12.277 -16.504 1.00 55.06 135 ARG A C 1
ATOM 993 O O . ARG A 1 135 ? -16.042 11.880 -16.052 1.00 55.06 135 ARG A O 1
ATOM 1000 N N . PHE A 1 136 ? -13.822 12.136 -15.858 1.00 62.84 136 PHE A N 1
ATOM 1001 C CA . PHE A 1 136 ? -13.795 11.797 -14.446 1.00 62.84 136 PHE A CA 1
ATOM 1002 C C . PHE A 1 136 ? -14.301 13.007 -13.670 1.00 62.84 136 PHE A C 1
ATOM 1004 O O . PHE A 1 136 ? -13.640 14.043 -13.603 1.00 62.84 136 PHE A O 1
ATOM 1011 N N . GLN A 1 137 ? -15.492 12.890 -13.093 1.00 59.84 137 GLN A N 1
ATOM 1012 C CA . GLN A 1 137 ? -15.888 13.822 -12.057 1.00 59.84 137 GLN A CA 1
ATOM 1013 C C . GLN A 1 137 ? -15.104 13.449 -10.805 1.00 59.84 137 GLN A C 1
ATOM 1015 O O . GLN A 1 137 ? -15.367 12.422 -10.179 1.00 59.84 137 GLN A O 1
ATOM 1020 N N . LEU A 1 138 ? -14.115 14.273 -10.463 1.00 50.97 138 LEU A N 1
ATOM 1021 C CA . LEU A 1 138 ? -13.454 14.175 -9.174 1.00 50.97 138 LEU A CA 1
ATOM 1022 C C . LEU A 1 138 ? -14.471 14.596 -8.113 1.00 50.97 138 LEU A C 1
ATOM 1024 O O . LEU A 1 138 ? -14.668 15.781 -7.846 1.00 50.97 138 LEU A O 1
ATOM 1028 N N . VAL A 1 139 ? -15.171 13.619 -7.548 1.00 59.06 139 VAL A N 1
ATOM 1029 C CA . VAL A 1 139 ? -15.979 13.845 -6.357 1.00 59.06 139 VAL A CA 1
ATOM 1030 C C . VAL A 1 139 ? -14.983 13.949 -5.213 1.00 59.06 139 VAL A C 1
ATOM 1032 O O . VAL A 1 139 ? -14.445 12.940 -4.763 1.00 59.06 139 VAL A O 1
ATOM 1035 N N . ALA A 1 140 ? -14.662 15.182 -4.820 1.00 52.12 140 ALA A N 1
ATOM 1036 C CA . ALA A 1 140 ? -13.805 15.426 -3.673 1.00 52.12 140 ALA A CA 1
ATOM 1037 C C . ALA A 1 140 ? -14.436 14.749 -2.452 1.00 52.12 140 ALA A C 1
ATOM 1039 O O . ALA A 1 140 ? -15.608 14.975 -2.135 1.00 52.12 140 ALA A O 1
ATOM 1040 N N . GLU A 1 141 ? -13.667 13.868 -1.819 1.00 53.88 141 GLU A N 1
ATOM 1041 C CA . GLU A 1 141 ? -14.060 13.217 -0.578 1.00 53.88 141 GLU A CA 1
ATOM 1042 C C . GLU A 1 141 ? -14.420 14.299 0.451 1.00 53.88 141 GLU A C 1
ATOM 1044 O O . GLU A 1 141 ? -13.742 15.322 0.550 1.00 53.88 141 GLU A O 1
ATOM 1049 N N . SER A 1 142 ? -15.512 14.092 1.192 1.00 58.00 142 SER A N 1
ATOM 1050 C CA . SER A 1 142 ? -15.863 14.918 2.353 1.00 58.00 142 SER A CA 1
ATOM 1051 C C . SER A 1 142 ? -14.624 15.136 3.226 1.00 58.00 142 SER A C 1
ATOM 1053 O O . SER A 1 142 ? -13.878 14.184 3.453 1.00 58.00 142 SER A O 1
ATOM 1055 N N . GLU A 1 143 ? -14.446 16.342 3.785 1.00 59.59 143 GLU A N 1
ATOM 1056 C CA . GLU A 1 143 ? -13.365 16.645 4.748 1.00 59.59 143 GLU A CA 1
ATOM 1057 C C . GLU A 1 143 ? -13.309 15.649 5.922 1.00 59.59 143 GLU A C 1
ATOM 1059 O O . GLU A 1 143 ? -12.304 15.544 6.618 1.00 59.59 143 GLU A O 1
ATOM 1064 N N . LYS A 1 144 ? -14.398 14.906 6.145 1.00 65.19 144 LYS A N 1
ATOM 1065 C CA . LYS A 1 144 ? -14.500 13.815 7.111 1.00 65.19 144 LYS A CA 1
ATOM 1066 C C . LYS A 1 144 ? -14.777 12.519 6.363 1.00 65.19 144 LYS A C 1
ATOM 1068 O O . LYS A 1 144 ? -15.914 12.282 5.936 1.00 65.19 144 LYS A O 1
ATOM 1073 N N . ARG A 1 145 ? -13.741 11.699 6.185 1.00 80.50 145 ARG A N 1
ATOM 1074 C CA . ARG A 1 145 ? -13.832 10.398 5.512 1.00 80.50 145 ARG A CA 1
ATOM 1075 C C . ARG A 1 145 ? -14.339 9.330 6.467 1.00 80.50 145 ARG A C 1
ATOM 1077 O O . ARG A 1 145 ? -13.912 9.266 7.617 1.00 80.50 145 ARG A O 1
ATOM 1084 N N . ARG A 1 146 ? -15.239 8.469 5.988 1.00 90.00 146 ARG A N 1
ATOM 1085 C CA . ARG A 1 146 ? -15.689 7.272 6.715 1.00 90.00 146 ARG A CA 1
ATOM 1086 C C . ARG A 1 146 ? -15.012 6.057 6.108 1.00 90.00 146 ARG A C 1
ATOM 1088 O O . ARG A 1 146 ? -15.303 5.686 4.976 1.00 90.00 146 ARG A O 1
ATOM 1095 N N . VAL A 1 147 ? -14.122 5.434 6.869 1.00 93.00 147 VAL A N 1
ATOM 1096 C CA . VAL A 1 147 ? -13.306 4.305 6.417 1.00 93.00 147 VAL A CA 1
ATOM 1097 C C . VAL A 1 147 ? -13.678 3.052 7.198 1.00 93.00 147 VAL A C 1
ATOM 1099 O O . VAL A 1 147 ? -13.771 3.069 8.425 1.00 93.00 147 VAL A O 1
ATOM 1102 N N . VAL A 1 148 ? -13.844 1.933 6.493 1.00 96.25 148 VAL A N 1
ATOM 1103 C CA . VAL A 1 148 ? -13.986 0.610 7.112 1.00 96.25 148 VAL A CA 1
ATOM 1104 C C . VAL A 1 148 ? -12.799 -0.253 6.708 1.00 96.25 148 VAL A C 1
ATOM 1106 O O . VAL A 1 148 ? -12.633 -0.576 5.534 1.00 96.25 148 VAL A O 1
ATOM 1109 N N . VAL A 1 149 ? -11.977 -0.648 7.679 1.00 96.62 149 VAL A N 1
ATOM 1110 C CA . VAL A 1 149 ? -10.848 -1.558 7.447 1.00 96.62 149 VAL A CA 1
ATOM 1111 C C . VAL A 1 149 ? -11.323 -2.989 7.670 1.00 96.62 149 VAL A C 1
ATOM 1113 O O . VAL A 1 149 ? -11.721 -3.358 8.778 1.00 96.62 149 VAL A O 1
ATOM 1116 N N . VAL A 1 150 ? -11.282 -3.800 6.614 1.00 97.50 150 VAL A N 1
ATOM 1117 C CA . VAL A 1 150 ? -11.720 -5.200 6.630 1.00 97.50 150 VAL A CA 1
ATOM 1118 C C . VAL A 1 150 ? -10.500 -6.120 6.550 1.00 97.50 150 VAL A C 1
ATOM 1120 O O . VAL A 1 150 ? -9.764 -6.098 5.569 1.00 97.50 150 VAL A O 1
ATOM 1123 N N . MET A 1 151 ? -10.284 -6.933 7.585 1.00 97.88 151 MET A N 1
ATOM 1124 C CA . MET A 1 151 ? -9.061 -7.716 7.801 1.00 97.88 151 MET A CA 1
ATOM 1125 C C . MET A 1 151 ? -9.327 -9.221 7.723 1.00 97.88 151 MET A C 1
ATOM 1127 O O . MET A 1 151 ? -10.110 -9.752 8.515 1.00 97.88 151 MET A O 1
ATOM 1131 N N . ASP A 1 152 ? -8.653 -9.921 6.809 1.00 97.75 152 ASP A N 1
ATOM 1132 C CA . ASP A 1 152 ? -8.710 -11.384 6.739 1.00 97.75 152 ASP A CA 1
ATOM 1133 C C . ASP A 1 152 ? -7.945 -11.995 7.928 1.00 97.75 152 ASP A C 1
ATOM 1135 O O . ASP A 1 152 ? -6.798 -11.662 8.211 1.00 97.75 152 ASP A O 1
ATOM 1139 N N . THR A 1 153 ? -8.602 -12.896 8.651 1.00 97.88 153 THR A N 1
ATOM 1140 C CA . THR A 1 153 ? -8.068 -13.653 9.794 1.00 97.88 153 THR A CA 1
ATOM 1141 C C . THR A 1 153 ? -8.288 -15.152 9.616 1.00 97.88 153 THR A C 1
ATOM 1143 O O . THR A 1 153 ? -8.315 -15.907 10.589 1.00 97.88 153 THR A O 1
ATOM 1146 N N . SER A 1 154 ? -8.480 -15.604 8.378 1.00 97.56 154 SER A N 1
ATOM 1147 C CA . SER A 1 154 ? -8.565 -17.018 8.022 1.00 97.56 154 SER A CA 1
ATOM 1148 C C . SER A 1 154 ? -7.272 -17.765 8.362 1.00 97.56 154 SER A C 1
ATOM 1150 O O . SER A 1 154 ? -6.221 -17.173 8.601 1.00 97.56 154 SER A O 1
ATOM 1152 N N . GLY A 1 155 ? -7.336 -19.097 8.418 1.00 96.94 155 GLY A N 1
ATOM 1153 C CA . GLY A 1 155 ? -6.198 -19.929 8.820 1.00 96.94 155 GLY A CA 1
ATOM 1154 C C . GLY A 1 155 ? -4.948 -19.733 7.954 1.00 96.94 155 GLY A C 1
ATOM 1155 O O . GLY A 1 155 ? -3.840 -19.803 8.477 1.00 96.94 155 GLY A O 1
ATOM 1156 N N . SER A 1 156 ? -5.110 -19.404 6.667 1.00 95.44 156 SER A N 1
ATOM 1157 C CA . SER A 1 156 ? -3.993 -19.129 5.749 1.00 95.44 156 SER A CA 1
ATOM 1158 C C . SER A 1 156 ? -3.165 -17.907 6.158 1.00 95.44 156 SER A C 1
ATOM 1160 O O . SER A 1 156 ? -1.987 -17.827 5.804 1.00 95.44 156 SER A O 1
ATOM 1162 N N . MET A 1 157 ? -3.734 -16.990 6.947 1.00 97.75 157 MET A N 1
ATOM 1163 C CA . MET A 1 157 ? -3.030 -15.828 7.495 1.00 97.75 157 MET A CA 1
ATOM 1164 C C . MET A 1 157 ? -2.033 -16.201 8.602 1.00 97.75 157 MET A C 1
ATOM 1166 O O . MET A 1 157 ? -1.198 -15.379 8.969 1.00 97.75 157 MET A O 1
ATOM 1170 N N . GLY A 1 158 ? -2.094 -17.424 9.140 1.00 94.75 158 GLY A N 1
ATOM 1171 C CA . GLY A 1 158 ? -1.173 -17.899 10.178 1.00 94.75 158 GLY A CA 1
ATOM 1172 C C . GLY A 1 158 ? 0.209 -18.295 9.652 1.00 94.75 158 GLY A C 1
ATOM 1173 O O . GLY A 1 158 ? 1.141 -18.439 10.436 1.00 94.75 158 GLY A O 1
ATOM 1174 N N . SER A 1 159 ? 0.339 -18.462 8.338 1.00 90.69 159 SER A N 1
ATOM 1175 C CA . SER A 1 159 ? 1.577 -18.821 7.634 1.00 90.69 159 SER A CA 1
ATOM 1176 C C . SER A 1 159 ? 2.369 -17.578 7.211 1.00 90.69 159 SER A C 1
ATOM 1178 O O . SER A 1 159 ? 1.795 -16.500 7.066 1.00 90.69 159 SER A O 1
ATOM 1180 N N . ASP A 1 160 ? 3.676 -17.734 6.980 1.00 92.31 160 ASP A N 1
ATOM 1181 C CA . ASP A 1 160 ? 4.576 -16.732 6.374 1.00 92.31 160 ASP A CA 1
ATOM 1182 C C . ASP A 1 160 ? 4.495 -15.319 6.979 1.00 92.31 160 ASP A C 1
ATOM 1184 O O . ASP A 1 160 ? 4.591 -14.322 6.263 1.00 92.31 160 ASP A O 1
ATOM 1188 N N . SER A 1 161 ? 4.248 -15.209 8.288 1.00 91.69 161 SER A N 1
ATOM 1189 C CA . SER A 1 161 ? 4.097 -13.916 8.976 1.00 91.69 161 SER A CA 1
ATOM 1190 C C . SER A 1 161 ? 2.997 -13.015 8.379 1.00 91.69 161 SER A C 1
ATOM 1192 O O . SER A 1 161 ? 2.997 -11.801 8.587 1.00 91.69 161 SER A O 1
ATOM 1194 N N . ARG A 1 162 ? 2.026 -13.578 7.643 1.00 95.19 162 ARG A N 1
ATOM 1195 C CA . ARG A 1 162 ? 0.994 -12.802 6.929 1.00 95.19 162 ARG A CA 1
ATOM 1196 C C . ARG A 1 162 ? 0.132 -11.990 7.885 1.00 95.19 162 ARG A C 1
ATOM 1198 O O . ARG A 1 162 ? -0.093 -10.807 7.645 1.00 95.19 162 ARG A O 1
ATOM 1205 N N . ILE A 1 163 ? -0.312 -12.595 8.989 1.00 95.88 163 ILE A N 1
ATOM 1206 C CA . ILE A 1 163 ? -1.116 -11.885 9.987 1.00 95.88 163 ILE A CA 1
ATOM 1207 C C . ILE A 1 163 ? -0.326 -10.777 10.685 1.00 95.88 163 ILE A C 1
ATOM 1209 O O . ILE A 1 163 ? -0.861 -9.690 10.864 1.00 95.88 163 ILE A O 1
ATOM 1213 N N . SER A 1 164 ? 0.950 -10.997 11.016 1.00 91.50 164 SER A N 1
ATOM 1214 C CA . SER A 1 164 ? 1.792 -9.952 11.610 1.00 91.50 164 SER A CA 1
ATOM 1215 C C . SER A 1 164 ? 2.059 -8.811 10.629 1.00 91.50 164 SER A C 1
ATOM 1217 O O . SER A 1 164 ? 2.007 -7.653 11.031 1.00 91.50 164 SER A O 1
ATOM 1219 N N . ASN A 1 165 ? 2.259 -9.112 9.342 1.00 93.25 165 ASN A N 1
ATOM 1220 C CA . ASN A 1 165 ? 2.446 -8.096 8.303 1.00 93.25 165 ASN A CA 1
ATOM 1221 C C . ASN A 1 165 ? 1.171 -7.271 8.095 1.00 93.25 165 ASN A C 1
ATOM 1223 O O . ASN A 1 165 ? 1.242 -6.048 8.015 1.00 93.25 165 ASN A O 1
ATOM 1227 N N . MET A 1 166 ? 0.001 -7.919 8.072 1.00 97.00 166 MET A N 1
ATOM 1228 C CA . MET A 1 166 ? -1.286 -7.223 8.016 1.00 97.00 166 MET A CA 1
ATOM 1229 C C . MET A 1 166 ? -1.489 -6.331 9.247 1.00 97.00 166 MET A C 1
ATOM 1231 O O . MET A 1 166 ? -1.859 -5.173 9.092 1.00 97.00 166 MET A O 1
ATOM 1235 N N . ILE A 1 167 ? -1.222 -6.837 10.459 1.00 94.12 167 ILE A N 1
ATOM 1236 C CA . ILE A 1 167 ? -1.316 -6.048 11.699 1.00 94.12 167 ILE A CA 1
ATOM 1237 C C . ILE A 1 167 ? -0.395 -4.824 11.625 1.00 94.12 167 ILE A C 1
ATOM 1239 O O . ILE A 1 167 ? -0.830 -3.719 11.943 1.00 94.12 167 ILE A O 1
ATOM 1243 N N . GLY A 1 168 ? 0.849 -4.998 11.169 1.00 89.94 168 GLY A N 1
ATOM 1244 C CA . GLY A 1 168 ? 1.800 -3.902 10.977 1.00 89.94 168 GLY A CA 1
ATOM 1245 C C . GLY A 1 168 ? 1.295 -2.854 9.985 1.00 89.94 168 GLY A C 1
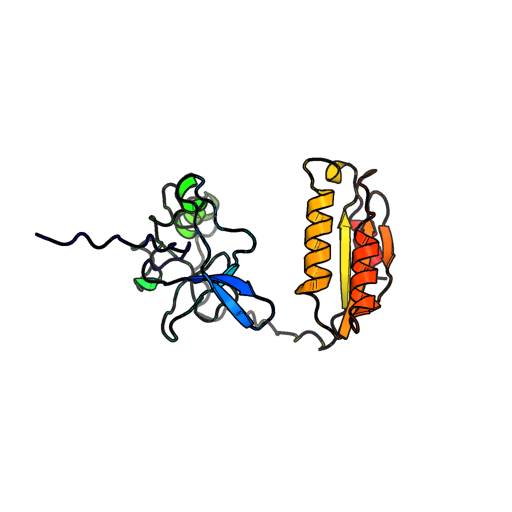ATOM 1246 O O . GLY A 1 168 ? 1.248 -1.672 10.318 1.00 89.94 168 GLY A O 1
ATOM 1247 N N . ALA A 1 169 ? 0.840 -3.288 8.808 1.00 91.75 169 ALA A N 1
ATOM 1248 C CA . ALA A 1 169 ? 0.321 -2.400 7.769 1.00 91.75 169 ALA A CA 1
ATOM 1249 C C . ALA A 1 169 ? -0.931 -1.632 8.223 1.00 91.75 169 ALA A C 1
ATOM 1251 O O . ALA A 1 169 ? -1.050 -0.433 7.979 1.00 91.75 169 ALA A O 1
ATOM 1252 N N . VAL A 1 170 ? -1.851 -2.295 8.930 1.00 94.25 170 VAL A N 1
ATOM 1253 C CA . VAL A 1 170 ? -3.051 -1.643 9.470 1.00 94.25 170 VAL A CA 1
ATOM 1254 C C . VAL A 1 170 ? -2.679 -0.652 10.573 1.00 94.25 170 VAL A C 1
ATOM 1256 O O . VAL A 1 170 ? -3.191 0.462 10.571 1.00 94.25 170 VAL A O 1
ATOM 1259 N N . ASN A 1 171 ? -1.765 -0.997 11.484 1.00 88.69 171 ASN A N 1
ATOM 1260 C CA . ASN A 1 171 ? -1.301 -0.062 12.514 1.00 88.69 171 ASN A CA 1
ATOM 1261 C C . ASN A 1 171 ? -0.624 1.173 11.906 1.00 88.69 171 ASN A C 1
ATOM 1263 O O . ASN A 1 171 ? -0.873 2.288 12.368 1.00 88.69 171 ASN A O 1
ATOM 1267 N N . GLN A 1 172 ? 0.178 0.991 10.853 1.00 86.00 172 GLN A N 1
ATOM 1268 C CA . GLN A 1 172 ? 0.779 2.097 10.113 1.00 86.00 172 GLN A CA 1
ATOM 1269 C C . GLN A 1 172 ? -0.297 2.975 9.465 1.00 86.00 172 GLN A C 1
ATOM 1271 O O . GLN A 1 172 ? -0.303 4.186 9.666 1.00 86.00 172 GLN A O 1
ATOM 1276 N N . PHE A 1 173 ? -1.265 2.373 8.767 1.00 88.75 173 PHE A N 1
ATOM 1277 C CA . PHE A 1 173 ? -2.383 3.100 8.164 1.00 88.75 173 PHE A CA 1
ATOM 1278 C C . PHE A 1 173 ? -3.156 3.932 9.199 1.00 88.75 173 PHE A C 1
ATOM 1280 O O . PHE A 1 173 ? -3.390 5.124 9.001 1.00 88.75 173 PHE A O 1
ATOM 1287 N N . LEU A 1 174 ? -3.499 3.325 10.338 1.00 88.19 174 LEU A N 1
ATOM 1288 C CA . LEU A 1 174 ? -4.236 3.975 11.422 1.00 88.19 174 LEU A CA 1
ATOM 1289 C C . LEU A 1 174 ? -3.451 5.091 12.117 1.00 88.19 174 LEU A C 1
ATOM 1291 O O . LEU A 1 174 ? -4.068 5.967 12.720 1.00 88.19 174 LEU A O 1
ATOM 1295 N N . THR A 1 175 ? -2.120 5.057 12.086 1.00 80.56 175 THR A N 1
ATOM 1296 C CA . THR A 1 175 ? -1.278 6.023 12.809 1.00 80.56 175 THR A CA 1
ATOM 1297 C C . THR A 1 175 ? -0.788 7.147 11.902 1.00 80.56 175 THR A C 1
ATOM 1299 O O . THR A 1 175 ? -0.785 8.299 12.324 1.00 80.56 175 THR A O 1
ATOM 1302 N N . GLU A 1 176 ? -0.409 6.823 10.667 1.00 79.25 176 GLU A N 1
ATOM 1303 C CA . GLU A 1 176 ? 0.334 7.718 9.772 1.00 79.25 176 GLU A CA 1
ATOM 1304 C C . GLU A 1 176 ? -0.488 8.202 8.574 1.00 79.25 176 GLU A C 1
ATOM 1306 O O . GLU A 1 176 ? -0.243 9.296 8.076 1.00 79.25 176 GLU A O 1
ATOM 1311 N N . VAL A 1 177 ? -1.450 7.402 8.099 1.00 84.25 177 VAL A N 1
ATOM 1312 C CA . VAL A 1 177 ? -2.154 7.676 6.833 1.00 84.25 177 VAL A CA 1
ATOM 1313 C C . VAL A 1 177 ? -3.533 8.277 7.069 1.00 84.25 177 VAL A C 1
ATOM 1315 O O . VAL A 1 177 ? -3.914 9.230 6.395 1.00 84.25 177 VAL A O 1
ATOM 1318 N N . LEU A 1 178 ? -4.295 7.718 8.010 1.00 85.69 178 LEU A N 1
ATOM 1319 C CA . LEU A 1 178 ? -5.648 8.181 8.291 1.00 85.69 178 LEU A CA 1
ATOM 1320 C C . LEU A 1 178 ? -5.604 9.560 8.961 1.00 85.69 178 LEU A C 1
ATOM 1322 O O . LEU A 1 178 ? -4.983 9.718 10.013 1.00 85.69 178 LEU A O 1
ATOM 1326 N N . GLU A 1 179 ? -6.256 10.558 8.377 1.00 85.56 179 GLU A N 1
ATOM 1327 C CA . GLU A 1 179 ? -6.243 11.939 8.857 1.00 85.56 179 GLU A CA 1
ATOM 1328 C C . GLU A 1 179 ? -7.070 12.147 10.135 1.00 85.56 179 GLU A C 1
ATOM 1330 O O . GLU A 1 179 ? -7.948 11.356 10.488 1.00 85.56 179 GLU A O 1
ATOM 1335 N N . ASN A 1 180 ? -6.788 13.239 10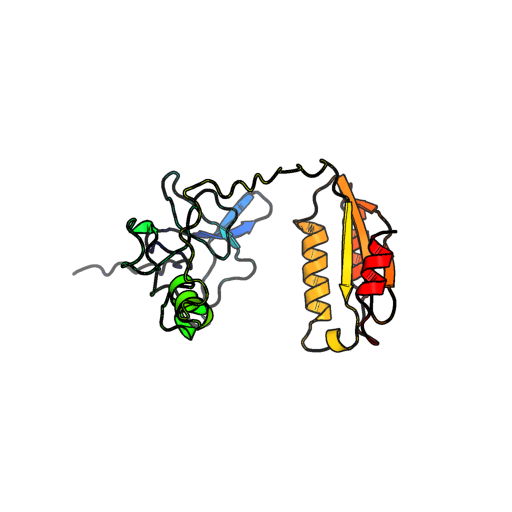.850 1.00 85.69 180 ASN A N 1
ATOM 1336 C CA . ASN A 1 180 ? -7.619 13.650 11.979 1.00 85.69 180 ASN A CA 1
ATOM 1337 C C . ASN A 1 180 ? -9.001 14.102 11.479 1.00 85.69 180 ASN A C 1
ATOM 1339 O O . ASN A 1 180 ? -9.103 14.791 10.470 1.00 85.69 180 ASN A O 1
ATOM 1343 N N . GLY A 1 181 ? -10.056 13.751 12.212 1.00 86.94 181 GLY A N 1
ATOM 1344 C CA . GLY A 1 181 ? -11.446 14.055 11.854 1.00 86.94 181 GLY A CA 1
ATOM 1345 C C . GLY A 1 181 ? -12.141 12.985 11.004 1.00 86.94 181 GLY A C 1
ATOM 1346 O O . GLY A 1 181 ? -13.367 13.029 10.894 1.00 86.94 181 GLY A O 1
ATOM 1347 N N . ALA A 1 182 ? -11.404 12.005 10.471 1.00 91.12 182 ALA A N 1
ATOM 1348 C CA . ALA A 1 182 ? -11.982 10.817 9.845 1.00 91.12 182 ALA A CA 1
ATOM 1349 C C . ALA A 1 182 ? -12.701 9.927 10.876 1.00 91.12 182 ALA A C 1
ATOM 1351 O O . ALA A 1 182 ? -12.379 9.949 12.064 1.00 91.12 182 ALA A O 1
ATOM 1352 N N . GLU A 1 183 ? -13.638 9.096 10.425 1.00 93.62 183 GLU A N 1
ATOM 1353 C CA . GLU A 1 183 ? -14.247 8.031 11.225 1.00 93.62 183 GLU A CA 1
ATOM 1354 C C . GLU A 1 183 ? -13.767 6.668 10.725 1.00 93.62 183 GLU A C 1
ATOM 1356 O O . GLU A 1 183 ? -13.829 6.378 9.529 1.00 93.62 183 GLU A O 1
ATOM 1361 N N . CYS A 1 184 ? -13.333 5.799 11.638 1.00 95.31 184 CYS A N 1
ATOM 1362 C CA . CYS A 1 184 ? -12.841 4.467 11.301 1.00 95.31 184 CYS A CA 1
ATOM 1363 C C . CYS A 1 184 ? -13.636 3.370 12.007 1.00 95.31 184 CYS A C 1
ATOM 1365 O O . CYS A 1 184 ? -13.824 3.420 13.223 1.00 95.31 184 CYS A O 1
ATOM 1367 N N . ALA A 1 185 ? -14.052 2.352 11.256 1.00 96.38 185 ALA A N 1
ATOM 1368 C CA . ALA A 1 185 ? -14.529 1.085 11.795 1.00 96.38 185 ALA A CA 1
ATOM 1369 C C . ALA A 1 185 ? -13.564 -0.049 11.426 1.00 96.38 185 ALA A C 1
ATOM 1371 O O . ALA A 1 185 ? -12.984 -0.074 10.338 1.00 96.38 185 ALA A O 1
ATOM 1372 N N . LEU A 1 186 ? -13.419 -1.015 12.330 1.00 97.62 186 LEU A N 1
ATOM 1373 C CA . LEU A 1 186 ? -12.534 -2.162 12.164 1.00 97.62 186 LEU A CA 1
ATOM 1374 C C . LEU A 1 186 ? -13.344 -3.448 12.154 1.00 97.62 186 LEU A C 1
ATOM 1376 O O . LEU A 1 186 ? -14.068 -3.751 13.106 1.00 97.62 186 LEU A O 1
ATOM 1380 N N . ILE A 1 187 ? -13.172 -4.242 11.105 1.00 97.81 187 ILE A N 1
ATOM 1381 C CA . ILE A 1 187 ? -13.804 -5.547 10.954 1.00 97.81 187 ILE A CA 1
ATOM 1382 C C . ILE A 1 187 ? -12.712 -6.579 10.715 1.00 97.81 187 ILE A C 1
ATOM 1384 O O . ILE A 1 187 ? -11.895 -6.428 9.814 1.00 97.81 187 ILE A O 1
ATOM 1388 N N . SER A 1 188 ? -12.722 -7.663 11.485 1.00 97.62 188 SER A N 1
ATOM 1389 C CA . SER A 1 188 ? -12.000 -8.883 11.112 1.00 97.62 188 SER A CA 1
ATOM 1390 C C . SER A 1 188 ? -12.969 -9.893 10.522 1.00 97.62 188 SER A C 1
ATOM 1392 O O . SER A 1 188 ? -14.156 -9.900 10.857 1.00 97.62 188 SER A O 1
ATOM 1394 N N . PHE A 1 189 ? -12.487 -10.772 9.654 1.00 97.88 189 PHE A N 1
ATOM 1395 C CA . PHE A 1 189 ? -13.307 -11.861 9.153 1.00 97.88 189 PHE A CA 1
ATOM 1396 C C . PHE A 1 189 ? -12.524 -13.151 8.972 1.00 97.88 189 PHE A C 1
ATOM 1398 O O . PHE A 1 189 ? -11.330 -13.158 8.702 1.00 97.88 189 PHE A O 1
ATOM 1405 N N . ASN A 1 190 ? -13.230 -14.261 9.123 1.00 96.25 190 ASN A N 1
ATOM 1406 C CA . ASN A 1 190 ? -12.802 -15.573 8.660 1.00 96.25 190 ASN A CA 1
ATOM 1407 C C . ASN A 1 190 ? -14.006 -16.239 7.981 1.00 96.25 190 ASN A C 1
ATOM 1409 O O . ASN A 1 190 ? -14.405 -15.820 6.904 1.00 96.25 190 ASN A O 1
ATOM 1413 N N . ARG A 1 191 ? -14.693 -17.181 8.632 1.00 94.94 191 ARG A N 1
ATOM 1414 C CA . ARG A 1 191 ? -16.005 -17.689 8.201 1.00 94.94 191 ARG A CA 1
ATOM 1415 C C . ARG A 1 191 ? -17.133 -16.674 8.410 1.00 94.94 191 ARG A C 1
ATOM 1417 O O . ARG A 1 191 ? -18.167 -16.781 7.758 1.00 94.94 191 ARG A O 1
ATOM 1424 N N . LYS A 1 192 ? -16.963 -15.733 9.343 1.00 93.56 192 LYS A N 1
ATOM 1425 C CA . LYS A 1 192 ? -17.927 -14.670 9.662 1.00 93.56 192 LYS A CA 1
ATOM 1426 C C . LYS A 1 192 ? -17.193 -13.352 9.887 1.00 93.56 192 LYS A C 1
ATOM 1428 O O . LYS A 1 192 ? -16.019 -13.363 10.251 1.00 93.56 192 LYS A O 1
ATOM 1433 N N . ALA A 1 193 ? -17.903 -12.247 9.694 1.00 96.25 193 ALA A N 1
ATOM 1434 C CA . ALA A 1 193 ? -17.424 -10.909 10.010 1.00 96.25 193 ALA A CA 1
ATOM 1435 C C . ALA A 1 193 ? -17.610 -10.608 11.503 1.00 96.25 193 ALA A C 1
ATOM 1437 O O . ALA A 1 193 ? -18.661 -10.907 12.069 1.00 96.25 193 ALA A O 1
ATOM 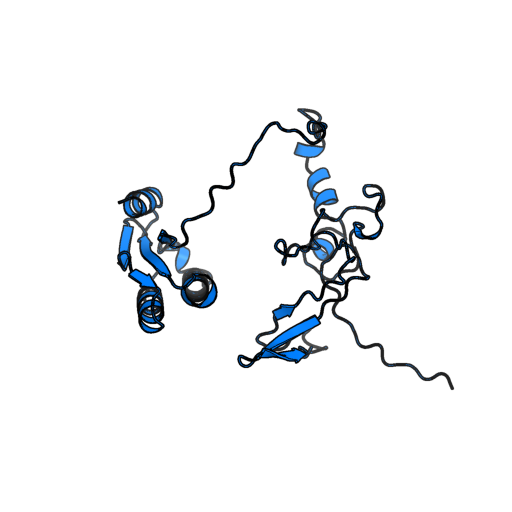1438 N N . THR A 1 194 ? -16.609 -9.991 12.120 1.00 96.00 194 THR A N 1
ATOM 1439 C CA . THR A 1 194 ? -16.619 -9.541 13.513 1.00 96.00 194 THR A CA 1
ATOM 1440 C C . THR A 1 194 ? -16.228 -8.073 13.542 1.00 96.00 194 THR A C 1
ATOM 1442 O O . THR A 1 194 ? -15.130 -7.717 13.118 1.00 96.00 194 THR A O 1
ATOM 1445 N N . VAL A 1 195 ? -17.121 -7.222 14.046 1.00 96.62 195 VAL A N 1
ATOM 1446 C CA . VAL A 1 195 ? -16.818 -5.806 14.284 1.00 96.62 195 VAL A CA 1
ATOM 1447 C C . VAL A 1 195 ? -15.942 -5.725 15.529 1.00 96.62 195 VAL A C 1
ATOM 1449 O O . VAL A 1 195 ? -16.382 -6.095 16.614 1.00 96.62 195 VAL A O 1
ATOM 1452 N N . LEU A 1 196 ? -14.699 -5.286 15.359 1.00 96.75 196 LEU A N 1
ATOM 1453 C CA . LEU A 1 196 ? -13.746 -5.081 16.450 1.00 96.75 196 LEU A CA 1
ATOM 1454 C C . LEU A 1 196 ? -13.972 -3.719 17.104 1.00 96.75 196 LEU A C 1
ATOM 1456 O O . LEU A 1 196 ? -13.976 -3.596 18.325 1.00 96.75 196 LEU A O 1
ATOM 1460 N N . VAL A 1 197 ? -14.178 -2.701 16.268 1.00 96.06 197 VAL A N 1
ATOM 1461 C CA . VAL A 1 197 ? -14.473 -1.325 16.669 1.00 96.06 197 VAL A CA 1
ATOM 1462 C C . VAL A 1 197 ? -15.516 -0.792 15.694 1.00 96.06 197 VAL A C 1
ATOM 1464 O O . VAL A 1 197 ? -15.340 -0.904 14.481 1.00 96.06 197 VAL A O 1
ATOM 1467 N N . ASN A 1 198 ? -16.625 -0.272 16.221 1.00 94.88 198 ASN A N 1
ATOM 1468 C CA . ASN A 1 198 ? -17.581 0.484 15.410 1.00 94.88 198 ASN A CA 1
ATOM 1469 C C . ASN A 1 198 ? -16.997 1.871 15.086 1.00 94.88 198 ASN A C 1
ATOM 1471 O O . ASN A 1 198 ? -15.970 2.219 15.659 1.00 94.88 198 ASN A O 1
ATOM 1475 N N . PHE A 1 199 ? -17.633 2.648 14.207 1.00 94.88 199 PHE A N 1
ATOM 1476 C CA . PHE A 1 199 ? -17.140 3.969 13.811 1.00 94.88 199 PHE A CA 1
ATOM 1477 C C . PHE A 1 199 ? -16.672 4.797 15.012 1.00 94.88 199 PHE A C 1
ATOM 1479 O O . PHE A 1 199 ? -17.438 5.097 15.929 1.00 94.88 199 PHE A O 1
ATOM 1486 N N . LEU A 1 200 ? -15.379 5.109 14.995 1.00 95.00 200 LEU A N 1
ATOM 1487 C CA . LEU A 1 200 ? -14.692 5.930 15.972 1.00 95.00 200 LEU A CA 1
ATOM 1488 C C . LEU A 1 200 ? -14.038 7.095 15.239 1.00 95.00 200 LEU A C 1
ATOM 1490 O O . LEU A 1 200 ? -13.249 6.883 14.316 1.00 95.00 200 LEU A O 1
ATOM 1494 N N . THR A 1 201 ? -14.346 8.310 15.673 1.00 94.56 201 THR A N 1
ATOM 1495 C CA . THR A 1 201 ? -13.710 9.524 15.165 1.00 94.56 201 THR A CA 1
ATOM 1496 C C . THR A 1 201 ? -12.251 9.595 15.607 1.00 94.56 201 THR A C 1
ATOM 1498 O O . THR A 1 201 ? -11.927 9.367 16.772 1.00 94.56 201 THR A O 1
ATOM 1501 N N . ILE A 1 202 ? -11.361 9.934 14.678 1.00 91.88 202 ILE A N 1
ATOM 1502 C CA . ILE A 1 202 ? -9.930 10.111 14.922 1.00 91.88 202 ILE A CA 1
ATOM 1503 C C . ILE A 1 202 ? -9.662 11.558 15.334 1.00 91.88 202 ILE A C 1
ATOM 1505 O O . ILE A 1 202 ? -9.203 12.379 14.546 1.00 91.88 202 ILE A O 1
ATOM 1509 N N . ASP A 1 203 ? -9.987 11.892 16.575 1.00 91.62 203 ASP A N 1
ATOM 1510 C CA . ASP A 1 203 ? -9.818 13.242 17.130 1.00 91.62 203 ASP A CA 1
ATOM 1511 C C . ASP A 1 203 ? -8.640 13.358 18.108 1.00 91.62 203 ASP A C 1
ATOM 1513 O O . ASP A 1 203 ? -8.287 14.453 18.547 1.00 91.62 203 ASP A O 1
ATOM 1517 N N . SER A 1 204 ? -8.021 12.228 18.460 1.00 88.56 204 SER A N 1
ATOM 1518 C CA . SER A 1 204 ? -7.047 12.158 19.541 1.00 88.56 204 SER A CA 1
ATOM 1519 C C . SER A 1 204 ? -6.067 10.986 19.388 1.00 88.56 204 SER A C 1
ATOM 1521 O O . SER A 1 204 ? -6.397 9.952 18.793 1.00 88.56 204 SER A O 1
ATOM 1523 N N . PRO A 1 205 ? -4.863 11.078 19.990 1.00 87.25 205 PRO A N 1
ATOM 1524 C CA . PRO A 1 205 ? -3.943 9.943 20.088 1.00 87.25 205 PRO A CA 1
ATOM 1525 C C . PRO A 1 205 ? -4.565 8.723 20.785 1.00 87.25 205 PRO A C 1
ATOM 1527 O O . PRO A 1 205 ? -4.285 7.588 20.409 1.00 87.25 205 PRO A O 1
ATOM 1530 N N . ALA A 1 206 ? -5.454 8.947 21.759 1.00 89.56 206 ALA A N 1
ATOM 1531 C CA . ALA A 1 206 ? -6.172 7.882 22.455 1.00 89.56 206 ALA A CA 1
ATOM 1532 C C . ALA A 1 206 ? -7.117 7.108 21.518 1.00 89.56 206 ALA A C 1
ATOM 1534 O O . ALA A 1 206 ? -7.183 5.879 21.596 1.00 89.56 206 ALA A O 1
ATOM 1535 N N . ALA A 1 207 ? -7.801 7.794 20.592 1.00 91.88 207 ALA A N 1
ATOM 1536 C CA . ALA A 1 207 ? -8.623 7.143 19.572 1.00 91.88 207 ALA A CA 1
ATOM 1537 C C . ALA A 1 207 ? -7.776 6.238 18.659 1.00 91.88 207 ALA A C 1
ATOM 1539 O O . ALA A 1 207 ? -8.122 5.073 18.445 1.00 91.88 207 ALA A O 1
ATOM 1540 N N . ARG A 1 208 ? -6.614 6.726 18.201 1.00 90.88 208 ARG A N 1
ATOM 1541 C CA . ARG A 1 208 ? -5.669 5.931 17.392 1.00 90.88 208 ARG A CA 1
ATOM 1542 C C . ARG A 1 208 ? -5.141 4.720 18.156 1.00 90.88 208 ARG A C 1
ATOM 1544 O O . ARG A 1 208 ? -5.145 3.608 17.631 1.00 90.88 208 ARG A O 1
ATOM 1551 N N . GLN A 1 209 ? -4.761 4.908 19.420 1.00 88.69 209 GLN A N 1
ATOM 1552 C CA . GLN A 1 209 ? -4.288 3.823 20.278 1.00 88.69 209 GLN A CA 1
ATOM 1553 C C . GLN A 1 209 ? -5.365 2.751 20.485 1.00 88.69 209 GLN A C 1
ATOM 1555 O O . GLN A 1 209 ? -5.058 1.560 20.431 1.00 88.69 209 GLN A O 1
ATOM 1560 N N . ARG A 1 210 ? -6.631 3.147 20.667 1.00 92.81 210 ARG A N 1
ATOM 1561 C CA . ARG A 1 210 ? -7.758 2.213 20.794 1.00 92.81 210 ARG A CA 1
ATOM 1562 C C . ARG A 1 210 ? -7.932 1.350 19.543 1.00 92.81 210 ARG A C 1
ATOM 1564 O O . ARG A 1 210 ? -8.153 0.146 19.665 1.00 92.81 210 ARG A O 1
ATOM 1571 N N . LEU A 1 211 ? -7.811 1.941 18.354 1.00 93.38 211 LEU A N 1
ATOM 1572 C CA . LEU A 1 211 ? -7.877 1.198 17.092 1.00 93.38 211 LEU A CA 1
ATOM 1573 C C . LEU A 1 211 ? -6.687 0.242 16.950 1.00 93.38 211 LEU A C 1
ATOM 1575 O O . LEU A 1 211 ? -6.892 -0.940 16.689 1.00 93.38 211 LEU A O 1
ATOM 1579 N N . ALA A 1 212 ? -5.463 0.701 17.218 1.00 90.06 212 ALA A N 1
ATOM 1580 C CA . ALA A 1 212 ? -4.263 -0.136 17.147 1.00 90.06 212 ALA A CA 1
ATOM 1581 C C . ALA A 1 212 ? -4.299 -1.325 18.132 1.00 90.06 212 ALA A C 1
ATOM 1583 O O . ALA A 1 212 ? -3.922 -2.455 17.796 1.00 90.06 212 ALA A O 1
ATOM 1584 N N . GLN A 1 213 ? -4.821 -1.113 19.345 1.00 91.56 213 GLN A N 1
ATOM 1585 C CA . GLN A 1 213 ? -5.017 -2.176 20.337 1.00 91.56 213 GLN A CA 1
ATOM 1586 C C . GLN A 1 213 ? -6.025 -3.229 19.863 1.00 91.56 213 GLN A C 1
ATOM 1588 O O . GLN A 1 213 ? -5.804 -4.422 20.076 1.00 91.56 213 GLN A O 1
ATOM 1593 N N . ALA A 1 214 ? -7.093 -2.813 19.177 1.00 94.31 214 ALA A N 1
ATOM 1594 C CA . ALA A 1 214 ? -8.091 -3.735 18.637 1.00 94.31 214 ALA A CA 1
ATOM 1595 C C . ALA A 1 214 ? -7.529 -4.654 17.535 1.00 94.31 214 ALA A C 1
ATOM 1597 O O . ALA A 1 214 ? -8.036 -5.760 17.341 1.00 94.31 214 ALA A O 1
ATOM 1598 N N . VAL A 1 215 ? -6.471 -4.225 16.840 1.00 94.25 215 VAL A N 1
ATOM 1599 C CA . VAL A 1 215 ? -5.819 -4.990 15.762 1.00 94.25 215 VAL A CA 1
ATOM 1600 C C . VAL A 1 215 ? -4.702 -5.895 16.294 1.00 94.25 215 VAL A C 1
ATOM 1602 O O . VAL A 1 215 ? -4.520 -7.010 15.807 1.00 94.25 215 VAL A O 1
ATOM 1605 N N . SER A 1 216 ? -3.993 -5.468 17.342 1.00 89.00 216 SER A N 1
ATOM 1606 C CA . SER A 1 216 ? -2.817 -6.166 17.894 1.00 89.00 216 SER A CA 1
ATOM 1607 C C . SER A 1 216 ? -3.093 -7.594 18.396 1.00 89.00 216 SER A C 1
ATOM 1609 O O . SER A 1 216 ? -2.177 -8.406 18.488 1.00 89.00 216 SER A O 1
ATOM 1611 N N . GLY A 1 217 ? -4.350 -7.916 18.721 1.00 86.00 217 GLY A N 1
ATOM 1612 C CA . GLY A 1 217 ? -4.760 -9.222 19.252 1.00 86.00 217 GLY A CA 1
ATOM 1613 C C . GLY A 1 217 ? -5.271 -10.232 18.218 1.00 86.00 217 GLY A C 1
ATOM 1614 O O . GLY A 1 217 ? -5.731 -11.310 18.611 1.00 86.00 217 GLY A O 1
ATOM 1615 N N . LEU A 1 218 ? -5.260 -9.903 16.922 1.00 95.62 218 LEU A N 1
ATOM 1616 C CA . LEU A 1 218 ? -5.852 -10.761 15.895 1.00 95.62 218 LEU A CA 1
ATOM 1617 C C . LEU A 1 218 ? -5.080 -12.074 15.721 1.00 95.62 218 LEU A C 1
ATOM 1619 O O . LEU A 1 218 ? -3.853 -12.115 15.700 1.00 95.62 218 LEU A O 1
ATOM 1623 N N . LYS A 1 219 ? -5.830 -13.173 15.578 1.00 95.06 219 LYS A N 1
ATOM 1624 C CA . LYS A 1 219 ? -5.293 -14.528 15.401 1.00 95.06 219 LYS A CA 1
ATOM 1625 C C . LYS A 1 219 ? -5.903 -15.188 14.176 1.00 95.06 219 LYS A C 1
ATOM 1627 O O . LYS A 1 219 ? -7.116 -15.128 13.978 1.00 95.06 219 LYS A O 1
ATOM 1632 N N . ALA A 1 220 ? -5.061 -15.869 13.409 1.00 96.62 220 ALA A N 1
ATOM 1633 C CA . ALA A 1 220 ? -5.468 -16.593 12.218 1.00 96.62 220 ALA A CA 1
ATOM 1634 C C . ALA A 1 220 ? -6.189 -17.890 12.599 1.00 96.62 220 ALA A C 1
ATOM 1636 O O . ALA A 1 220 ? -5.643 -18.720 13.328 1.00 96.62 220 ALA A O 1
ATOM 1637 N N . LYS A 1 221 ? -7.422 -18.072 12.123 1.00 94.44 221 LYS A N 1
ATOM 1638 C CA . LYS A 1 221 ? -8.191 -19.310 12.288 1.00 94.44 221 LYS A CA 1
ATOM 1639 C C . LYS A 1 221 ? -9.349 -19.411 11.299 1.00 94.44 221 LYS A C 1
ATOM 1641 O O . LYS A 1 221 ? -9.961 -18.418 10.921 1.00 94.44 221 LYS A O 1
ATOM 1646 N N . GLY A 1 222 ? -9.754 -20.641 10.993 1.00 94.06 222 GLY A N 1
ATOM 1647 C CA . GLY A 1 222 ? -10.978 -20.920 10.238 1.00 94.06 222 GLY A CA 1
ATOM 1648 C C . GLY A 1 222 ? -10.857 -20.692 8.726 1.00 94.06 222 GLY A C 1
ATOM 1649 O O . GLY A 1 222 ? -9.762 -20.582 8.188 1.00 94.06 222 GLY A O 1
ATOM 1650 N N . GLY A 1 223 ? -12.005 -20.693 8.040 1.00 93.69 223 GLY A N 1
ATOM 1651 C CA . GLY A 1 223 ? -12.107 -20.443 6.593 1.00 93.69 223 GLY A CA 1
ATOM 1652 C C . GLY A 1 223 ? -12.177 -18.953 6.247 1.00 93.69 223 GLY A C 1
ATOM 1653 O O . GLY A 1 223 ? -11.906 -18.117 7.099 1.00 93.69 223 GLY A O 1
ATOM 1654 N N . THR A 1 224 ? -12.587 -18.628 5.022 1.00 93.81 224 THR A N 1
ATOM 1655 C CA . THR A 1 224 ? -12.702 -17.246 4.521 1.00 93.81 224 THR A CA 1
ATOM 1656 C C . THR A 1 224 ? -14.102 -16.975 3.952 1.00 93.81 224 THR A C 1
ATOM 1658 O O . THR A 1 224 ? -14.742 -17.880 3.415 1.00 93.81 224 THR A O 1
ATOM 1661 N N . CYS A 1 225 ? -14.609 -15.751 4.121 1.00 94.00 225 CYS A N 1
ATOM 1662 C CA . CYS A 1 225 ? -15.925 -15.294 3.669 1.00 94.00 225 CYS A CA 1
ATOM 1663 C C . CYS A 1 225 ? -15.919 -13.767 3.500 1.00 94.00 225 CYS A C 1
ATOM 1665 O O . CYS A 1 225 ? -16.523 -13.021 4.277 1.00 94.00 225 CYS A O 1
ATOM 1667 N N . ILE A 1 226 ? -15.225 -13.296 2.462 1.00 93.06 226 ILE A N 1
ATOM 1668 C CA . ILE A 1 226 ? -15.122 -11.862 2.165 1.00 93.06 226 ILE A CA 1
ATOM 1669 C C . ILE A 1 226 ? -16.492 -11.224 1.893 1.00 93.06 226 ILE A C 1
ATOM 1671 O O . ILE A 1 226 ? -16.758 -10.121 2.359 1.00 93.06 226 ILE A O 1
ATOM 1675 N N . GLY A 1 227 ? -17.417 -11.940 1.242 1.00 92.25 227 GLY A N 1
ATOM 1676 C CA . GLY A 1 227 ? -18.766 -11.430 0.968 1.00 92.25 227 GLY A CA 1
ATOM 1677 C C . GLY A 1 227 ? -19.571 -11.118 2.236 1.00 92.25 227 GLY A C 1
ATOM 1678 O O . GLY A 1 227 ? -20.315 -10.139 2.273 1.00 92.25 227 GLY A O 1
ATOM 1679 N N . GLY A 1 228 ? -19.393 -11.904 3.305 1.00 92.38 228 GLY A N 1
ATOM 1680 C CA . GLY A 1 228 ? -19.999 -11.618 4.608 1.00 92.38 228 GLY A CA 1
ATOM 1681 C C . GLY A 1 228 ? -19.381 -10.393 5.285 1.00 92.38 228 GLY A C 1
ATOM 1682 O O . GLY A 1 228 ? -20.092 -9.616 5.918 1.00 92.38 228 GLY A O 1
ATOM 1683 N N . ALA A 1 229 ? -18.072 -10.198 5.113 1.00 94.31 229 ALA A N 1
ATOM 1684 C CA . ALA A 1 229 ? -17.343 -9.051 5.642 1.00 94.31 229 ALA A CA 1
ATOM 1685 C C . ALA A 1 229 ? -17.729 -7.742 4.947 1.00 94.31 229 ALA A C 1
ATOM 1687 O O . ALA A 1 229 ? -18.075 -6.780 5.626 1.00 94.31 229 ALA A O 1
ATOM 1688 N N . VAL A 1 230 ? -17.773 -7.733 3.611 1.00 93.56 230 VAL A N 1
ATOM 1689 C CA . VAL A 1 230 ? -18.194 -6.565 2.821 1.00 93.56 230 VAL A CA 1
ATOM 1690 C C . VAL A 1 230 ? -19.643 -6.195 3.127 1.00 93.56 230 VAL A C 1
ATOM 1692 O O . VAL A 1 230 ? -19.936 -5.032 3.385 1.00 93.56 230 VAL A O 1
ATOM 1695 N N . ARG A 1 231 ? -20.548 -7.181 3.206 1.00 94.31 231 ARG A N 1
ATOM 1696 C CA . ARG A 1 231 ? -21.942 -6.925 3.601 1.00 94.31 231 ARG A CA 1
ATOM 1697 C C . ARG A 1 231 ? -22.036 -6.289 4.986 1.00 94.31 231 ARG A C 1
ATOM 1699 O O . ARG A 1 231 ? -22.873 -5.421 5.190 1.00 94.31 231 ARG A O 1
ATOM 1706 N N . ARG A 1 232 ? -21.194 -6.717 5.932 1.00 93.69 232 ARG A N 1
ATOM 1707 C CA . ARG A 1 232 ? -21.157 -6.141 7.280 1.00 93.69 232 ARG A CA 1
ATOM 1708 C C . ARG A 1 232 ? -20.555 -4.736 7.301 1.00 93.69 232 ARG A C 1
ATOM 1710 O O . ARG A 1 232 ? -20.989 -3.940 8.115 1.00 93.69 232 ARG A O 1
ATOM 1717 N N . ALA A 1 233 ? -19.594 -4.442 6.427 1.00 92.31 233 ALA A N 1
ATOM 1718 C CA . ALA A 1 233 ? -18.979 -3.120 6.297 1.00 92.31 233 ALA A CA 1
ATOM 1719 C C . ALA A 1 233 ? -19.940 -2.052 5.745 1.00 92.31 233 ALA A C 1
ATOM 1721 O O . ALA A 1 233 ? -19.742 -0.868 5.990 1.00 92.31 233 ALA A O 1
ATOM 1722 N N . MET A 1 234 ? -20.969 -2.471 5.005 1.00 88.44 234 MET A N 1
ATOM 1723 C CA . MET A 1 234 ? -21.985 -1.587 4.423 1.00 88.44 234 MET A CA 1
ATOM 1724 C C . MET A 1 234 ? -23.186 -1.312 5.348 1.00 88.44 234 MET A C 1
ATOM 1726 O O . MET A 1 234 ? -24.097 -0.594 4.941 1.00 88.44 234 MET A O 1
ATOM 1730 N N . GLN A 1 235 ? -23.224 -1.908 6.545 1.00 78.75 235 GLN A N 1
ATOM 1731 C CA . GLN A 1 235 ? -24.303 -1.763 7.535 1.00 78.75 235 GLN A CA 1
ATOM 1732 C C . GLN A 1 235 ? -23.860 -0.885 8.699 1.00 78.75 235 GLN A C 1
ATOM 1734 O O . GLN A 1 235 ? -24.688 -0.067 9.149 1.00 78.75 235 GLN A O 1
#

Sequence (235 aa):
TVATSASTRQYRAASCSPALQTELRVPAGNGASRRCAFNADTKQLSDNCSIEVTELPDSNAASFLFAPYSSGVAAFCDSVSRVSNPKLVHNRGADNLLNRHCGGLSAAEIVRMHEDFQRDVDGPRSGPADDSGVRFQLVAESEKRRVVVVMDTSGSMGSDSRISNMIGAVNQFLTEVLENGAECALISFNRKATVLVNFLTIDSPAARQRLAQAVSGLKAKGGTCIGGAVRRAMQ

InterPro domains:
  IPR002035 von Willebrand factor, type A [PF13519] (147-234)
  IPR002035 von Willebrand factor, type A [PS50234] (146-235)
  IPR013642 Calcium-activated chloride channel, N-terminal [PF08434] (6-119)
  IPR036465 von Willebrand factor A-like domain superfamily [G3DSA:3.40.50.410] (144-235)
  IPR036465 von Willebrand factor A-like domain superfamily [SSF53300] (145-234)
  IPR051266 Calcium-activated chloride channel regulator [PTHR10579] (30-235)